Protein AF-0000000073312481 (afdb_homodimer)

Radius of gyration: 20.39 Å; Cα contacts (8 Å, |Δi|>4): 336; chains: 2; bounding box: 45×59×56 Å

Structure (mmCIF, N/CA/C/O backbone):
data_AF-0000000073312481-model_v1
#
loop_
_entity.id
_entity.type
_entity.pdbx_description
1 polymer 'Uncharacterized protein'
#
loop_
_atom_site.group_PDB
_atom_site.id
_atom_site.type_symbol
_atom_site.label_atom_id
_atom_site.label_alt_id
_atom_site.label_comp_id
_atom_site.label_asym_id
_atom_site.label_entity_id
_atom_site.label_seq_id
_atom_site.pdbx_PDB_ins_code
_atom_site.Cartn_x
_atom_site.Cartn_y
_atom_site.Cartn_z
_atom_site.occupancy
_atom_site.B_iso_or_equiv
_atom_site.auth_seq_id
_atom_site.auth_comp_id
_atom_site.auth_asym_id
_atom_site.auth_atom_id
_atom_site.pdbx_PDB_model_num
ATOM 1 N N . MET A 1 1 ? -20.547 -10.281 -12.875 1 27.98 1 MET A N 1
ATOM 2 C CA . MET A 1 1 ? -19.812 -9.43 -13.805 1 27.98 1 MET A CA 1
ATOM 3 C C . MET A 1 1 ? -18.328 -9.727 -13.75 1 27.98 1 MET A C 1
ATOM 5 O O . MET A 1 1 ? -17.75 -9.875 -12.664 1 27.98 1 MET A O 1
ATOM 9 N N . ASP A 1 2 ? -17.922 -10.453 -14.867 1 31.16 2 ASP A N 1
ATOM 10 C CA . ASP A 1 2 ? -16.688 -11.18 -15.148 1 31.16 2 ASP A CA 1
ATOM 11 C C . ASP A 1 2 ? -15.484 -10.242 -15.148 1 31.16 2 ASP A C 1
ATOM 13 O O . ASP A 1 2 ? -15.227 -9.562 -16.141 1 31.16 2 ASP A O 1
ATOM 17 N N . LEU A 1 3 ? -15.242 -9.656 -14.023 1 38.91 3 LEU A N 1
ATOM 18 C CA . LEU A 1 3 ? -14.102 -8.773 -13.812 1 38.91 3 LEU A CA 1
ATOM 19 C C . LEU A 1 3 ? -12.844 -9.336 -14.477 1 38.91 3 LEU A C 1
ATOM 21 O O . LEU A 1 3 ? -12.023 -8.586 -15 1 38.91 3 LEU A O 1
ATOM 25 N N . VAL A 1 4 ? -12.789 -10.625 -14.586 1 43.38 4 VAL A N 1
ATOM 26 C CA . VAL A 1 4 ? -11.688 -11.297 -15.266 1 43.38 4 VAL A CA 1
ATOM 27 C C . VAL A 1 4 ? -11.727 -10.984 -16.75 1 43.38 4 VAL A C 1
ATOM 29 O O . VAL A 1 4 ? -10.68 -10.844 -17.391 1 43.38 4 VAL A O 1
ATOM 32 N N . SER A 1 5 ? -12.906 -10.766 -17.203 1 46.03 5 SER A N 1
ATOM 33 C CA . SER A 1 5 ? -13.039 -10.562 -18.641 1 46.03 5 SER A CA 1
ATOM 34 C C . SER A 1 5 ? -12.516 -9.195 -19.047 1 46.03 5 SER A C 1
ATOM 36 O O . SER A 1 5 ? -11.867 -9.055 -20.094 1 46.03 5 SER A O 1
ATOM 38 N N . GLY A 1 6 ? -12.789 -8.188 -18.234 1 42.88 6 GLY A N 1
ATOM 39 C CA . GLY A 1 6 ? -12.344 -6.852 -18.594 1 42.88 6 GLY A CA 1
ATOM 40 C C . GLY A 1 6 ? -10.828 -6.703 -18.562 1 42.88 6 GLY A C 1
ATOM 41 O O . GLY A 1 6 ? -10.25 -6.043 -19.438 1 42.88 6 GLY A O 1
ATOM 42 N N . TYR A 1 7 ? -10.203 -7.219 -17.594 1 43.25 7 TYR A N 1
ATOM 43 C CA . TYR A 1 7 ? -8.758 -7.164 -17.453 1 43.25 7 TYR A CA 1
ATOM 44 C C . TYR A 1 7 ? -8.07 -7.902 -18.609 1 43.25 7 TYR A C 1
ATOM 46 O O . TYR A 1 7 ? -7.059 -7.441 -19.125 1 43.25 7 TYR A O 1
ATOM 54 N N . LYS A 1 8 ? -8.648 -9.023 -19.172 1 48.5 8 LYS A N 1
ATOM 55 C CA . LYS A 1 8 ? -8.117 -9.75 -20.312 1 48.5 8 LYS A CA 1
ATOM 56 C C . LYS A 1 8 ? -8.117 -8.883 -21.562 1 48.5 8 LYS A C 1
ATOM 58 O O . LYS A 1 8 ? -7.199 -8.961 -22.391 1 48.5 8 LYS A O 1
ATOM 63 N N . GLY A 1 9 ? -9.117 -8.078 -21.641 1 44.72 9 GLY A N 1
ATOM 64 C CA . GLY A 1 9 ? -9.188 -7.266 -22.859 1 44.72 9 GLY A CA 1
ATOM 65 C C . GLY A 1 9 ? -8.055 -6.266 -22.969 1 44.72 9 GLY A C 1
ATOM 66 O O . GLY A 1 9 ? -7.488 -6.082 -24.047 1 44.72 9 GLY A O 1
ATOM 67 N N . VAL A 1 10 ? -7.84 -5.578 -21.875 1 45.34 10 VAL A N 1
ATOM 68 C CA . VAL A 1 10 ? -6.816 -4.539 -21.953 1 45.34 10 VAL A CA 1
ATOM 69 C C . VAL A 1 10 ? -5.438 -5.18 -22.109 1 45.34 10 VAL A C 1
ATOM 71 O O . VAL A 1 10 ? -4.609 -4.695 -22.891 1 45.34 10 VAL A O 1
ATOM 74 N N . VAL A 1 11 ? -5.25 -6.285 -21.438 1 45 11 VAL A N 1
ATOM 75 C CA . VAL A 1 11 ? -3.982 -7 -21.547 1 45 11 VAL A CA 1
ATOM 76 C C . VAL A 1 11 ? -3.838 -7.59 -22.953 1 45 11 VAL A C 1
ATOM 78 O O . VAL A 1 11 ? -2.742 -7.609 -23.516 1 45 11 VAL A O 1
ATOM 81 N N . GLY A 1 12 ? -4.949 -8.016 -23.531 1 45.78 12 GLY A N 1
ATOM 82 C CA . GLY A 1 12 ? -4.914 -8.539 -24.891 1 45.78 12 GLY A CA 1
ATOM 83 C C . GLY A 1 12 ? -4.383 -7.539 -25.891 1 45.78 12 GLY A C 1
ATOM 84 O O . GLY A 1 12 ? -3.65 -7.914 -26.812 1 45.78 12 GLY A O 1
ATOM 85 N N . LEU A 1 13 ? -4.816 -6.406 -25.859 1 43.81 13 LEU A N 1
ATOM 86 C CA . LEU A 1 13 ? -4.395 -5.434 -26.859 1 43.81 13 LEU A CA 1
ATOM 87 C C . LEU A 1 13 ? -2.887 -5.211 -26.812 1 43.81 13 LEU A C 1
ATOM 89 O O . LEU A 1 13 ? -2.24 -5.043 -27.844 1 43.81 13 LEU A O 1
ATOM 93 N N . VAL A 1 14 ? -2.422 -5.02 -25.547 1 44.56 14 VAL A N 1
ATOM 94 C CA . VAL A 1 14 ? -1.014 -4.648 -25.469 1 44.56 14 VAL A CA 1
ATOM 95 C C . VAL A 1 14 ? -0.139 -5.871 -25.75 1 44.56 14 VAL A C 1
ATOM 97 O O . VAL A 1 14 ? 0.886 -5.77 -26.422 1 44.56 14 VAL A O 1
ATOM 100 N N . PHE A 1 15 ? -0.533 -6.934 -25.125 1 45.38 15 PHE A N 1
ATOM 101 C CA . PHE A 1 15 ? 0.33 -8.102 -25.203 1 45.38 15 PHE A CA 1
ATOM 102 C C . PHE A 1 15 ? -0.151 -9.055 -26.297 1 45.38 15 PHE A C 1
ATOM 104 O O . PHE A 1 15 ? 0.381 -10.156 -26.453 1 45.38 15 PHE A O 1
ATOM 111 N N . GLY A 1 16 ? -1.294 -8.836 -26.859 1 38.91 16 GLY A N 1
ATOM 112 C CA . GLY A 1 16 ? -1.86 -9.773 -27.828 1 38.91 16 GLY A CA 1
ATOM 113 C C . GLY A 1 16 ? -0.901 -10.141 -28.938 1 38.91 16 GLY A C 1
ATOM 114 O O . GLY A 1 16 ? -1.235 -10.938 -29.812 1 38.91 16 GLY A O 1
ATOM 115 N N . ASN A 1 17 ? -0.254 -9.188 -29.438 1 38.88 17 ASN A N 1
ATOM 116 C CA . ASN A 1 17 ? 0.298 -9.602 -30.719 1 38.88 17 ASN A CA 1
ATOM 117 C C . ASN A 1 17 ? 1.281 -10.758 -30.562 1 38.88 17 ASN A C 1
ATOM 119 O O . ASN A 1 17 ? 1.839 -11.242 -31.547 1 38.88 17 ASN A O 1
ATOM 123 N N . GLU A 1 18 ? 2.135 -10.742 -29.609 1 39.25 18 GLU A N 1
ATOM 124 C CA . GLU A 1 18 ? 3.154 -11.766 -29.797 1 39.25 18 GLU A CA 1
ATOM 125 C C . GLU A 1 18 ? 2.59 -13.164 -29.562 1 39.25 18 GLU A C 1
ATOM 127 O O . GLU A 1 18 ? 1.985 -13.422 -28.516 1 39.25 18 GLU A O 1
ATOM 132 N N . LYS A 1 19 ? 2.002 -13.867 -30.438 1 40.84 19 LYS A N 1
ATOM 133 C CA . LYS A 1 19 ? 1.719 -15.297 -30.594 1 40.84 19 LYS A CA 1
ATOM 134 C C . LYS A 1 19 ? 2.668 -16.141 -29.75 1 40.84 19 LYS A C 1
ATOM 136 O O . LYS A 1 19 ? 3.162 -17.172 -30.203 1 40.84 19 LYS A O 1
ATOM 141 N N . SER A 1 20 ? 3.656 -15.617 -29.031 1 41.91 20 SER A N 1
ATOM 142 C CA . SER A 1 20 ? 4.582 -16.594 -28.453 1 41.91 20 SER A CA 1
ATOM 143 C C . SER A 1 20 ? 3.836 -17.641 -27.641 1 41.91 20 SER A C 1
ATOM 145 O O . SER A 1 20 ? 2.799 -17.359 -27.047 1 41.91 20 SER A O 1
ATOM 147 N N . GLY A 1 21 ? 3.934 -18.891 -27.922 1 41.75 21 GLY A N 1
ATOM 148 C CA . GLY A 1 21 ? 3.582 -20.094 -27.172 1 41.75 21 GLY A CA 1
ATOM 149 C C . GLY A 1 21 ? 3.535 -19.859 -25.672 1 41.75 21 GLY A C 1
ATOM 150 O O . GLY A 1 21 ? 4.371 -19.125 -25.125 1 41.75 21 GLY A O 1
ATOM 151 N N . SER A 1 22 ? 2.373 -19.703 -25.141 1 55.03 22 SER A N 1
ATOM 152 C CA . SER A 1 22 ? 2.324 -19.656 -23.688 1 55.03 22 SER A CA 1
ATOM 153 C C . SER A 1 22 ? 3.555 -20.312 -23.078 1 55.03 22 SER A C 1
ATOM 155 O O . SER A 1 22 ? 3.818 -21.484 -23.312 1 55.03 22 SER A O 1
ATOM 157 N N . SER A 1 23 ? 4.582 -19.547 -22.828 1 66 23 SER A N 1
ATOM 158 C CA . SER A 1 23 ? 5.805 -20.094 -22.234 1 66 23 SER A CA 1
ATOM 159 C C . SER A 1 23 ? 5.492 -20.984 -21.047 1 66 23 SER A C 1
ATOM 161 O O . SER A 1 23 ? 4.387 -20.938 -20.5 1 66 23 SER A O 1
ATOM 163 N N . ASN A 1 24 ? 6.148 -21.953 -20.922 1 74.62 24 ASN A N 1
ATOM 164 C CA . ASN A 1 24 ? 6.078 -22.859 -19.766 1 74.62 24 ASN A CA 1
ATOM 165 C C . ASN A 1 24 ? 5.82 -22.078 -18.469 1 74.62 24 ASN A C 1
ATOM 167 O O . ASN A 1 24 ? 5.035 -22.516 -17.625 1 74.62 24 ASN A O 1
ATOM 171 N N . GLU A 1 25 ? 6.238 -20.844 -18.547 1 79.69 25 GLU A N 1
ATOM 172 C CA . GLU A 1 25 ? 6.055 -20.031 -17.344 1 79.69 25 GLU A CA 1
ATOM 173 C C . GLU A 1 25 ? 4.621 -19.531 -17.234 1 79.69 25 GLU A C 1
ATOM 175 O O . GLU A 1 25 ? 4.066 -19.453 -16.141 1 79.69 25 GLU A O 1
ATOM 180 N N . ASP A 1 26 ? 3.99 -19.203 -18.344 1 87 26 ASP A N 1
ATOM 181 C CA . ASP A 1 26 ? 2.604 -18.734 -18.344 1 87 26 ASP A CA 1
ATOM 182 C C . ASP A 1 26 ? 1.674 -19.828 -17.797 1 87 26 ASP A C 1
ATOM 184 O O . ASP A 1 26 ? 0.813 -19.547 -16.953 1 87 26 ASP A O 1
ATOM 188 N N . SER A 1 27 ? 1.956 -20.953 -18.328 1 91.25 27 SER A N 1
ATOM 189 C CA . SER A 1 27 ? 1.118 -22.062 -17.906 1 91.25 27 SER A CA 1
ATOM 190 C C . SER A 1 27 ? 1.298 -22.359 -16.406 1 91.25 27 SER A C 1
ATOM 192 O O . SER A 1 27 ? 0.33 -22.656 -15.711 1 91.25 27 SER A O 1
ATOM 194 N N . TYR A 1 28 ? 2.533 -22.266 -15.938 1 94.94 28 TYR A N 1
ATOM 195 C CA . TYR A 1 28 ? 2.811 -22.531 -14.531 1 94.94 28 TYR A CA 1
ATOM 196 C C . TYR A 1 28 ? 2.148 -21.5 -13.633 1 94.94 28 TYR A C 1
ATOM 198 O O . TYR A 1 28 ? 1.476 -21.844 -12.664 1 94.94 28 TYR A O 1
ATOM 206 N N . VAL A 1 29 ? 2.252 -20.219 -13.969 1 97.94 29 VAL A N 1
ATOM 207 C CA . VAL A 1 29 ? 1.64 -19.125 -13.219 1 97.94 29 VAL A CA 1
ATOM 208 C C . VAL A 1 29 ? 0.12 -19.297 -13.219 1 97.94 29 VAL A C 1
ATOM 210 O O . VAL A 1 29 ? -0.531 -19.125 -12.188 1 97.94 29 VAL A O 1
ATOM 213 N N . GLU A 1 30 ? -0.363 -19.641 -14.336 1 97.69 30 GLU A N 1
ATOM 214 C CA . GLU A 1 30 ? -1.804 -19.844 -14.453 1 97.69 30 GLU A CA 1
ATOM 215 C C . GLU A 1 30 ? -2.283 -20.938 -13.516 1 97.69 30 GLU A C 1
ATOM 217 O O . GLU A 1 30 ? -3.324 -20.812 -12.867 1 97.69 30 GLU A O 1
ATOM 222 N N . ARG A 1 31 ? -1.583 -22.016 -13.484 1 97.62 31 ARG A N 1
ATOM 223 C CA . ARG A 1 31 ? -1.952 -23.125 -12.617 1 97.62 31 ARG A CA 1
ATOM 224 C C . ARG A 1 31 ? -1.892 -22.719 -11.148 1 97.62 31 ARG A C 1
ATOM 226 O O . ARG A 1 31 ? -2.768 -23.078 -10.359 1 97.62 31 ARG A O 1
ATOM 233 N N . LEU A 1 32 ? -0.854 -22.047 -10.758 1 98.44 32 LEU A N 1
ATOM 234 C CA . LEU A 1 32 ? -0.728 -21.578 -9.383 1 98.44 32 LEU A CA 1
ATOM 235 C C . LEU A 1 32 ? -1.887 -20.656 -9.016 1 98.44 32 LEU A C 1
ATOM 237 O O . LEU A 1 32 ? -2.484 -20.797 -7.945 1 98.44 32 LEU A O 1
ATOM 241 N N . LEU A 1 33 ? -2.238 -19.766 -9.969 1 98.62 33 LEU A N 1
ATOM 242 C CA . LEU A 1 33 ? -3.336 -18.828 -9.719 1 98.62 33 LEU A CA 1
ATOM 243 C C . LEU A 1 33 ? -4.66 -19.578 -9.594 1 98.62 33 LEU A C 1
ATOM 245 O O . LEU A 1 33 ? -5.5 -19.219 -8.766 1 98.62 33 LEU A O 1
ATOM 249 N N . ASP A 1 34 ? -4.805 -20.562 -10.43 1 98.38 34 ASP A N 1
ATOM 250 C CA . ASP A 1 34 ? -6.008 -21.375 -10.352 1 98.38 34 ASP A CA 1
ATOM 251 C C . ASP A 1 34 ? -6.117 -22.078 -9 1 98.38 34 ASP A C 1
ATOM 253 O O . ASP A 1 34 ? -7.191 -22.109 -8.398 1 98.38 34 ASP A O 1
ATOM 257 N N . CYS A 1 35 ? -5.059 -22.688 -8.492 1 98.31 35 CYS A N 1
ATOM 258 C CA . CYS A 1 35 ? -5.035 -23.344 -7.191 1 98.31 35 CYS A CA 1
ATOM 259 C C . CYS A 1 35 ? -5.324 -22.344 -6.074 1 98.31 35 CYS A C 1
ATOM 261 O O . CYS A 1 35 ? -6.074 -22.641 -5.145 1 98.31 35 CYS A O 1
ATOM 263 N N . ILE A 1 36 ? -4.793 -21.188 -6.125 1 98.56 36 ILE A N 1
ATOM 264 C CA . ILE A 1 36 ? -4.988 -20.156 -5.109 1 98.56 36 ILE A CA 1
ATOM 265 C C . ILE A 1 36 ? -6.465 -19.766 -5.055 1 98.56 36 ILE A C 1
ATOM 267 O O . ILE A 1 36 ? -7.031 -19.609 -3.971 1 98.56 36 ILE A O 1
ATOM 271 N N . SER A 1 37 ? -7.062 -19.625 -6.176 1 97.56 37 SER A N 1
ATOM 272 C CA . SER A 1 37 ? -8.422 -19.109 -6.266 1 97.56 37 SER A CA 1
ATOM 273 C C . SER A 1 37 ? -9.445 -20.219 -6.012 1 97.56 37 SER A C 1
ATOM 275 O O . SER A 1 37 ? -10.516 -19.953 -5.461 1 97.56 37 SER A O 1
ATOM 277 N N . ASN A 1 38 ? -9.133 -21.438 -6.398 1 96.12 38 ASN A N 1
ATOM 278 C CA . ASN A 1 38 ? -10.172 -22.453 -6.465 1 96.12 38 ASN A CA 1
ATOM 279 C C . ASN A 1 38 ? -9.781 -23.703 -5.672 1 96.12 38 ASN A C 1
ATOM 281 O O . ASN A 1 38 ? -10.57 -24.641 -5.559 1 96.12 38 ASN A O 1
ATOM 285 N N . GLY A 1 39 ? -8.625 -23.703 -5.133 1 96.31 39 GLY A N 1
ATOM 286 C CA . GLY A 1 39 ? -8.203 -24.859 -4.383 1 96.31 39 GLY A CA 1
ATOM 287 C C . GLY A 1 39 ? -9.117 -25.188 -3.217 1 96.31 39 GLY A C 1
ATOM 288 O O . GLY A 1 39 ? -9.617 -24.297 -2.545 1 96.31 39 GLY A O 1
ATOM 289 N N . LYS A 1 40 ? -9.297 -26.406 -2.875 1 95.38 40 LYS A N 1
ATOM 290 C CA . LYS A 1 40 ? -10.203 -26.844 -1.819 1 95.38 40 LYS A CA 1
ATOM 291 C C . LYS A 1 40 ? -9.523 -26.797 -0.455 1 95.38 40 LYS A C 1
ATOM 293 O O . LYS A 1 40 ? -10.141 -26.422 0.542 1 95.38 40 LYS A O 1
ATOM 298 N N . LEU A 1 41 ? -8.336 -27.188 -0.414 1 95.69 41 LEU A N 1
ATOM 299 C CA . LEU A 1 41 ? -7.602 -27.234 0.848 1 95.69 41 LEU A CA 1
ATOM 300 C C . LEU A 1 41 ? -6.855 -25.922 1.091 1 95.69 41 LEU A C 1
ATOM 302 O O . LEU A 1 41 ? -6.164 -25.422 0.201 1 95.69 41 LEU A O 1
ATOM 306 N N . SER A 1 42 ? -6.965 -25.453 2.268 1 94.75 42 SER A N 1
ATOM 307 C CA . SER A 1 42 ? -6.281 -24.219 2.637 1 94.75 42 SER A CA 1
ATOM 308 C C . SER A 1 42 ? -4.773 -24.344 2.465 1 94.75 42 SER A C 1
ATOM 310 O O . SER A 1 42 ? -4.117 -23.422 1.981 1 94.75 42 SER A O 1
ATOM 312 N N . GLU A 1 43 ? -4.219 -25.422 2.82 1 95.81 43 GLU A N 1
ATOM 313 C CA . GLU A 1 43 ? -2.779 -25.641 2.736 1 95.81 43 GLU A CA 1
ATOM 314 C C . GLU A 1 43 ? -2.297 -25.594 1.288 1 95.81 43 GLU A C 1
ATOM 316 O O . GLU A 1 43 ? -1.19 -25.141 1.009 1 95.81 43 GLU A O 1
ATOM 321 N N . ASP A 1 44 ? -3.152 -26.188 0.363 1 97.62 44 ASP A N 1
ATOM 322 C CA . ASP A 1 44 ? -2.801 -26.141 -1.054 1 97.62 44 ASP A CA 1
ATOM 323 C C . ASP A 1 44 ? -2.764 -24.703 -1.57 1 97.62 44 ASP A C 1
ATOM 325 O O . ASP A 1 44 ? -1.86 -24.328 -2.32 1 97.62 44 ASP A O 1
ATOM 329 N N . ARG A 1 45 ? -3.752 -23.891 -1.189 1 98.06 45 ARG A N 1
ATOM 330 C CA . ARG A 1 45 ? -3.797 -22.484 -1.593 1 98.06 45 ARG A CA 1
ATOM 331 C C . ARG A 1 45 ? -2.578 -21.734 -1.078 1 98.06 45 ARG A C 1
ATOM 333 O O . ARG A 1 45 ? -1.956 -20.969 -1.82 1 98.06 45 ARG A O 1
ATOM 340 N N . ARG A 1 46 ? -2.189 -22.047 0.126 1 97.06 46 ARG A N 1
ATOM 341 C CA . ARG A 1 46 ? -1.058 -21.359 0.741 1 97.06 46 ARG A CA 1
ATOM 342 C C . ARG A 1 46 ? 0.252 -21.75 0.066 1 97.06 46 ARG A C 1
ATOM 344 O O . ARG A 1 46 ? 1.116 -20.906 -0.165 1 97.06 46 ARG A O 1
ATOM 351 N N . THR A 1 47 ? 0.37 -23.016 -0.157 1 98.06 47 THR A N 1
ATOM 352 C CA . THR A 1 47 ? 1.566 -23.5 -0.837 1 98.06 47 THR A CA 1
ATOM 353 C C . THR A 1 47 ? 1.685 -22.891 -2.229 1 98.06 47 THR A C 1
ATOM 355 O O . THR A 1 47 ? 2.766 -22.453 -2.633 1 98.06 47 THR A O 1
ATOM 358 N N . ALA A 1 48 ? 0.565 -22.859 -2.945 1 98.62 48 ALA A N 1
ATOM 359 C CA . ALA A 1 48 ? 0.552 -22.25 -4.27 1 98.62 48 ALA A CA 1
ATOM 360 C C . ALA A 1 48 ? 0.937 -20.766 -4.191 1 98.62 48 ALA A C 1
ATOM 362 O O . ALA A 1 48 ? 1.662 -20.266 -5.051 1 98.62 48 ALA A O 1
ATOM 363 N N . MET A 1 49 ? 0.477 -20.031 -3.223 1 98.44 49 MET A N 1
ATOM 364 C CA . MET A 1 49 ? 0.812 -18.625 -3.014 1 98.44 49 MET A CA 1
ATOM 365 C C . MET A 1 49 ? 2.312 -18.453 -2.814 1 98.44 49 MET A C 1
ATOM 367 O O . MET A 1 49 ? 2.926 -17.578 -3.424 1 98.44 49 MET A O 1
ATOM 371 N N . LEU A 1 50 ? 2.881 -19.297 -1.988 1 97.56 50 LEU A N 1
ATOM 372 C CA . LEU A 1 50 ? 4.312 -19.219 -1.711 1 97.56 50 LEU A CA 1
ATOM 373 C C . LEU A 1 50 ? 5.125 -19.469 -2.977 1 97.56 50 LEU A C 1
ATOM 375 O O . LEU A 1 50 ? 6.105 -18.766 -3.236 1 97.56 50 LEU A O 1
ATOM 379 N N . GLU A 1 51 ? 4.734 -20.453 -3.676 1 97.81 51 GLU A N 1
ATOM 380 C CA . GLU A 1 51 ? 5.422 -20.766 -4.926 1 97.81 51 GLU A CA 1
ATOM 381 C C . GLU A 1 51 ? 5.301 -19.625 -5.922 1 97.81 51 GLU A C 1
ATOM 383 O O . GLU A 1 51 ? 6.277 -19.25 -6.574 1 97.81 51 GLU A O 1
ATOM 388 N N . LEU A 1 52 ? 4.109 -19.109 -6.059 1 98.44 52 LEU A N 1
ATOM 389 C CA . LEU A 1 52 ? 3.883 -17.984 -6.949 1 98.44 52 LEU A CA 1
ATOM 390 C C . LEU A 1 52 ? 4.766 -16.797 -6.559 1 98.44 52 LEU A C 1
ATOM 392 O O . LEU A 1 52 ? 5.379 -16.172 -7.422 1 98.44 52 LEU A O 1
ATOM 396 N N . GLN A 1 53 ? 4.797 -16.516 -5.328 1 96.62 53 GLN A N 1
ATOM 397 C CA . GLN A 1 53 ? 5.641 -15.445 -4.812 1 96.62 53 GLN A CA 1
ATOM 398 C C . GLN A 1 53 ? 7.09 -15.625 -5.262 1 96.62 53 GLN A C 1
ATOM 400 O O . GLN A 1 53 ? 7.719 -14.68 -5.742 1 96.62 53 GLN A O 1
ATOM 405 N N . SER A 1 54 ? 7.539 -16.781 -5.059 1 96.44 54 SER A N 1
ATOM 406 C CA . SER A 1 54 ? 8.93 -17.094 -5.391 1 96.44 54 SER A CA 1
ATOM 407 C C . SER A 1 54 ? 9.195 -16.906 -6.875 1 96.44 54 SER A C 1
ATOM 409 O O . SER A 1 54 ? 10.164 -16.234 -7.254 1 96.44 54 SER A O 1
ATOM 411 N N . VAL A 1 55 ? 8.391 -17.438 -7.723 1 96.31 55 VAL A N 1
ATOM 412 C CA . VAL A 1 55 ? 8.648 -17.391 -9.156 1 96.31 55 VAL A CA 1
ATOM 413 C C . VAL A 1 55 ? 8.5 -15.961 -9.672 1 96.31 55 VAL A C 1
ATOM 415 O O . VAL A 1 55 ? 9.242 -15.531 -10.555 1 96.31 55 VAL A O 1
ATOM 418 N N . VAL A 1 56 ? 7.512 -15.18 -9.18 1 97 56 VAL A N 1
ATOM 419 C CA . VAL A 1 56 ? 7.293 -13.805 -9.602 1 97 56 VAL A CA 1
ATOM 420 C C . VAL A 1 56 ? 8.477 -12.938 -9.18 1 97 56 VAL A C 1
ATOM 422 O O . VAL A 1 56 ? 8.852 -12 -9.891 1 97 56 VAL A O 1
ATOM 425 N N . ALA 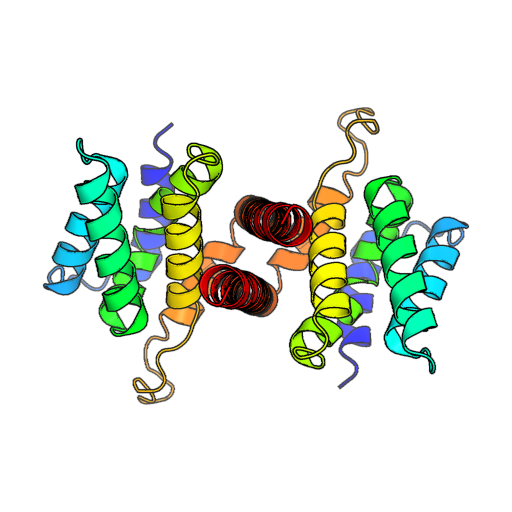A 1 57 ? 9.086 -13.312 -8.117 1 95 57 ALA A N 1
ATOM 426 C CA . ALA A 1 57 ? 10.227 -12.547 -7.602 1 95 57 ALA A CA 1
ATOM 427 C C . ALA A 1 57 ? 11.492 -12.867 -8.391 1 95 57 ALA A C 1
ATOM 429 O O . ALA A 1 57 ? 12.422 -12.047 -8.438 1 95 57 ALA A O 1
ATOM 430 N N . GLU A 1 58 ? 11.492 -14 -9.047 1 93.88 58 GLU A N 1
ATOM 431 C CA . GLU A 1 58 ? 12.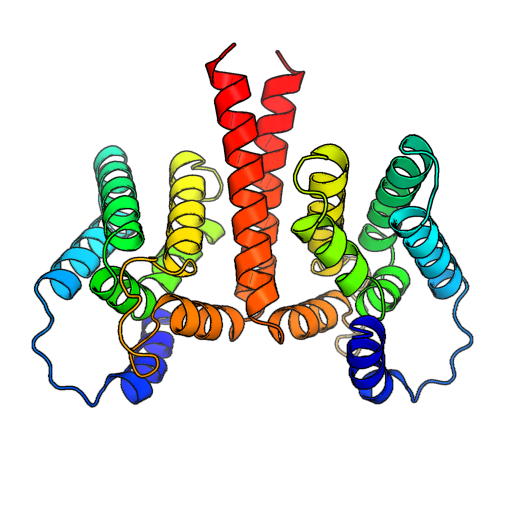773 -14.477 -9.57 1 93.88 58 GLU A CA 1
ATOM 432 C C . GLU A 1 58 ? 12.766 -14.516 -11.094 1 93.88 58 GLU A C 1
ATOM 434 O O . GLU A 1 58 ? 13.82 -14.633 -11.719 1 93.88 58 GLU A O 1
ATOM 439 N N . SER A 1 59 ? 11.625 -14.438 -11.68 1 93 59 SER A N 1
ATOM 440 C CA . SER A 1 59 ? 11.523 -14.617 -13.125 1 93 59 SER A CA 1
ATOM 441 C C . SER A 1 59 ? 10.781 -13.453 -13.773 1 93 59 SER A C 1
ATOM 443 O O . SER A 1 59 ? 9.617 -13.203 -13.477 1 93 59 SER A O 1
ATOM 445 N N . SER A 1 60 ? 11.484 -12.875 -14.758 1 92.56 60 SER A N 1
ATOM 446 C CA . SER A 1 60 ? 10.859 -11.789 -15.508 1 92.56 60 SER A CA 1
ATOM 447 C C . SER A 1 60 ? 9.648 -12.273 -16.281 1 92.56 60 SER A C 1
ATOM 449 O O . SER A 1 60 ? 8.641 -11.57 -16.391 1 92.56 60 SER A O 1
ATOM 451 N N . ASN A 1 61 ? 9.75 -13.438 -16.828 1 92.88 61 ASN A N 1
ATOM 452 C CA . ASN A 1 61 ? 8.633 -14.008 -17.562 1 92.88 61 ASN A CA 1
ATOM 453 C C . ASN A 1 61 ? 7.438 -14.273 -16.656 1 92.88 61 ASN A C 1
ATOM 455 O O . ASN A 1 61 ? 6.289 -14.086 -17.062 1 92.88 61 ASN A O 1
ATOM 459 N N . ALA A 1 62 ? 7.707 -14.711 -15.461 1 95.06 62 ALA A N 1
ATOM 460 C CA . ALA A 1 62 ? 6.629 -14.93 -14.5 1 95.06 62 ALA A CA 1
ATOM 461 C C . ALA A 1 62 ? 5.992 -13.609 -14.086 1 95.06 62 ALA A C 1
ATOM 463 O O . ALA A 1 62 ? 4.777 -13.531 -13.891 1 95.06 62 ALA A O 1
ATOM 464 N N . GLN A 1 63 ? 6.793 -12.562 -13.961 1 95.56 63 GLN A N 1
ATOM 465 C CA . GLN A 1 63 ? 6.254 -11.25 -13.656 1 95.56 63 GLN A CA 1
ATOM 466 C C . GLN A 1 63 ? 5.297 -10.773 -14.742 1 95.56 63 GLN A C 1
ATOM 468 O O . GLN A 1 63 ? 4.238 -10.219 -14.453 1 95.56 63 GLN A O 1
ATOM 473 N N . LEU A 1 64 ? 5.754 -11.039 -15.961 1 94.75 64 LEU A N 1
ATOM 474 C CA . LEU A 1 64 ? 4.926 -10.648 -17.094 1 94.75 64 LEU A CA 1
ATOM 475 C C . LEU A 1 64 ? 3.617 -11.43 -17.109 1 94.75 64 LEU A C 1
ATOM 477 O O . LEU A 1 64 ? 2.545 -10.852 -17.297 1 94.75 64 LEU A O 1
ATOM 481 N N . ALA A 1 65 ? 3.74 -12.711 -16.984 1 96.56 65 ALA A N 1
ATOM 482 C CA . ALA A 1 65 ? 2.555 -13.562 -16.938 1 96.56 65 ALA A CA 1
ATOM 483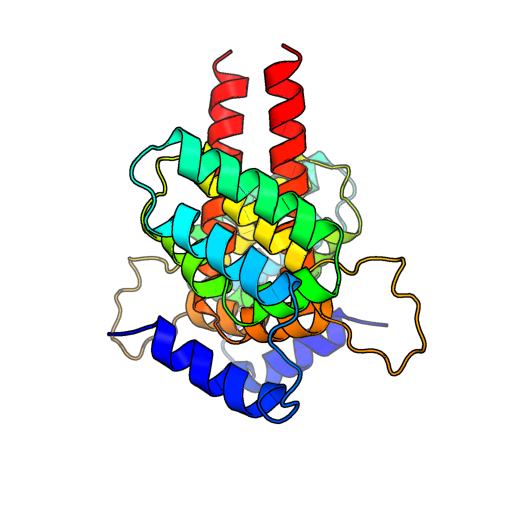 C C . ALA A 1 65 ? 1.617 -13.141 -15.805 1 96.56 65 ALA A C 1
ATOM 485 O O . ALA A 1 65 ? 0.402 -13.055 -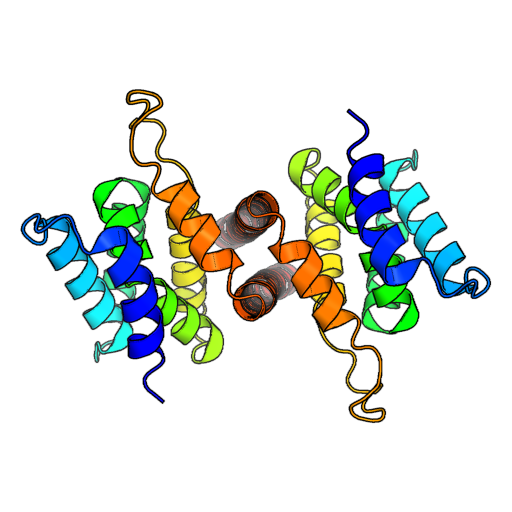16 1 96.56 65 ALA A O 1
ATOM 486 N N . PHE A 1 66 ? 2.125 -12.875 -14.672 1 97.56 66 PHE A N 1
ATOM 487 C CA . PHE A 1 66 ? 1.325 -12.438 -13.531 1 97.56 66 PHE A CA 1
ATOM 488 C C . PHE A 1 66 ? 0.61 -11.125 -13.844 1 97.56 66 PHE A C 1
ATOM 490 O O . PHE A 1 66 ? -0.568 -10.969 -13.523 1 97.56 66 PHE A O 1
ATOM 497 N N . GLY A 1 67 ? 1.302 -10.203 -14.336 1 96.5 67 GLY A N 1
ATOM 498 C CA . GLY A 1 67 ? 0.687 -8.945 -14.719 1 96.5 67 GLY A CA 1
ATOM 499 C C . GLY A 1 67 ? -0.533 -9.117 -15.609 1 96.5 67 GLY A C 1
ATOM 500 O O . GLY A 1 67 ? -1.499 -8.359 -15.5 1 96.5 67 GLY A O 1
ATOM 501 N N . ALA A 1 68 ? -0.455 -10.102 -16.422 1 95.44 68 ALA A N 1
ATOM 502 C CA . ALA A 1 68 ? -1.527 -10.336 -17.391 1 95.44 68 ALA A CA 1
ATOM 503 C C . ALA A 1 68 ? -2.744 -10.961 -16.703 1 95.44 68 ALA A C 1
ATOM 505 O O . ALA A 1 68 ? -3.881 -10.742 -17.141 1 95.44 68 ALA A O 1
ATOM 506 N N . MET A 1 69 ? -2.529 -11.656 -15.594 1 96.25 69 MET A N 1
ATOM 507 C CA . MET A 1 69 ? -3.682 -12.453 -15.18 1 96.25 69 MET A CA 1
ATOM 508 C C . MET A 1 69 ? -3.799 -12.492 -13.664 1 96.25 69 MET A C 1
ATOM 510 O O . MET A 1 69 ? -4.816 -12.938 -13.125 1 96.25 69 MET A O 1
ATOM 514 N N . GLY A 1 70 ? -2.84 -12.094 -12.961 1 97.94 70 GLY A N 1
ATOM 515 C CA . GLY A 1 70 ? -2.766 -12.391 -11.539 1 97.94 70 GLY A CA 1
ATOM 516 C C . GLY A 1 70 ? -3.41 -11.32 -10.68 1 97.94 70 GLY A C 1
ATOM 517 O O . GLY A 1 70 ? -3.812 -11.594 -9.547 1 97.94 70 GLY A O 1
ATOM 518 N N . PHE A 1 71 ? -3.531 -10.062 -11.188 1 96.56 71 PHE A N 1
ATOM 519 C CA . PHE A 1 71 ? -3.986 -8.938 -10.375 1 96.56 71 PHE A CA 1
ATOM 520 C C . PHE A 1 71 ? -5.398 -9.18 -9.852 1 96.56 71 PHE A C 1
ATOM 522 O O . PHE A 1 71 ? -5.656 -9.055 -8.656 1 96.56 71 PHE A O 1
ATOM 529 N N . PRO A 1 72 ? -6.297 -9.633 -10.688 1 96.44 72 PRO A N 1
ATOM 530 C CA . PRO A 1 72 ? -7.652 -9.852 -10.172 1 96.44 72 PRO A CA 1
ATOM 531 C C . PRO A 1 72 ? -7.699 -10.898 -9.07 1 96.44 72 PRO A C 1
ATOM 533 O O . PRO A 1 72 ? -8.516 -10.797 -8.148 1 96.44 72 PRO A O 1
ATOM 536 N N . VAL A 1 73 ? -6.922 -11.906 -9.141 1 98.06 73 VAL A N 1
ATOM 537 C CA . VAL A 1 73 ? -6.902 -12.961 -8.133 1 98.06 73 VAL A CA 1
ATOM 538 C C . VAL A 1 73 ? -6.43 -12.398 -6.797 1 98.06 73 VAL A C 1
ATOM 540 O O . VAL A 1 73 ? -7.074 -12.602 -5.766 1 98.06 73 VAL A O 1
ATOM 543 N N . MET A 1 74 ? -5.316 -11.68 -6.812 1 97.5 74 MET A N 1
ATOM 544 C CA . MET A 1 74 ? -4.781 -11.102 -5.586 1 97.5 74 MET A CA 1
ATOM 545 C C . MET A 1 74 ? -5.766 -10.102 -4.977 1 97.5 74 MET A C 1
ATOM 547 O O . MET A 1 74 ? -5.98 -10.102 -3.764 1 97.5 74 MET A O 1
ATOM 551 N N . MET A 1 75 ? -6.324 -9.266 -5.84 1 96.31 75 MET A N 1
ATOM 552 C CA . MET A 1 75 ? -7.285 -8.281 -5.355 1 96.31 75 MET A CA 1
ATOM 553 C C . MET A 1 75 ? -8.508 -8.969 -4.75 1 96.31 75 MET A C 1
ATOM 555 O O . MET A 1 75 ? -9.078 -8.477 -3.773 1 96.31 75 MET A O 1
ATOM 559 N N . GLY A 1 76 ? -8.914 -10.023 -5.387 1 96.75 76 GLY A N 1
ATOM 560 C CA . GLY A 1 76 ? -10.008 -10.805 -4.82 1 96.75 76 GLY A CA 1
ATOM 561 C C . GLY A 1 76 ? -9.727 -11.281 -3.406 1 96.75 76 GLY A C 1
ATOM 562 O O . GLY A 1 76 ? -10.602 -11.219 -2.541 1 96.75 76 GLY A O 1
ATOM 563 N N . ILE A 1 77 ? -8.594 -11.734 -3.16 1 97.12 77 ILE A N 1
ATOM 564 C CA . ILE A 1 77 ? -8.188 -12.188 -1.833 1 97.12 77 ILE A CA 1
ATOM 565 C C . ILE A 1 77 ? -8.25 -11.031 -0.846 1 97.12 77 ILE A C 1
ATOM 567 O O . ILE A 1 77 ? -8.812 -11.164 0.244 1 97.12 77 ILE A O 1
ATOM 571 N N . LEU A 1 78 ? -7.711 -9.914 -1.241 1 95.25 78 LEU A N 1
ATOM 572 C CA . LEU A 1 78 ? -7.637 -8.75 -0.359 1 95.25 78 LEU A CA 1
ATOM 573 C C . LEU A 1 78 ? -9.031 -8.234 -0.024 1 95.25 78 LEU A C 1
ATOM 575 O O . LEU A 1 78 ? -9.266 -7.73 1.075 1 95.25 78 LEU A O 1
ATOM 579 N N . LYS A 1 79 ? -9.922 -8.391 -0.92 1 94.44 79 LYS A N 1
ATOM 580 C CA . LYS A 1 79 ? -11.273 -7.887 -0.723 1 94.44 79 LYS A CA 1
ATOM 581 C C . LYS A 1 79 ? -12.125 -8.883 0.062 1 94.44 79 LYS A C 1
ATOM 583 O O . LYS A 1 79 ? -12.914 -8.492 0.924 1 94.44 79 LYS A O 1
ATOM 588 N N . GLU A 1 80 ? -11.93 -10.141 -0.244 1 95.19 80 GLU A N 1
ATOM 589 C CA . GLU A 1 80 ? -12.93 -11.117 0.174 1 95.19 80 GLU A CA 1
ATOM 590 C C . GLU A 1 80 ? -12.406 -11.984 1.316 1 95.19 80 GLU A C 1
ATOM 592 O O . GLU A 1 80 ? -13.18 -12.656 2 1 95.19 80 GLU A O 1
ATOM 597 N N . GLU A 1 81 ? -11.172 -12.039 1.466 1 94.25 81 GLU A N 1
ATOM 598 C CA . GLU A 1 81 ? -10.602 -12.969 2.439 1 94.25 81 GLU A CA 1
ATOM 599 C C . GLU A 1 81 ? -9.742 -12.227 3.465 1 94.25 81 GLU A C 1
ATOM 601 O O . GLU A 1 81 ? -8.641 -12.656 3.789 1 94.25 81 GLU A O 1
ATOM 606 N N . ARG A 1 82 ? -10.195 -11.188 4.031 1 88 82 ARG A N 1
ATOM 607 C CA . ARG A 1 82 ? -9.445 -10.281 4.895 1 88 82 ARG A CA 1
ATOM 608 C C . ARG A 1 82 ? -9.039 -10.977 6.191 1 88 82 ARG A C 1
ATOM 610 O O . ARG A 1 82 ? -8.039 -10.609 6.816 1 88 82 ARG A O 1
ATOM 617 N N . ASP A 1 83 ? -9.703 -12 6.609 1 89.5 83 ASP A N 1
ATOM 618 C CA . ASP A 1 83 ? -9.453 -12.664 7.887 1 89.5 83 ASP A CA 1
ATOM 619 C C . ASP A 1 83 ? -8.344 -13.703 7.758 1 89.5 83 ASP A C 1
ATOM 621 O O . ASP A 1 83 ? -7.824 -14.195 8.758 1 89.5 83 ASP A O 1
ATOM 625 N N . ASP A 1 84 ? -8.07 -14.062 6.578 1 91.31 84 ASP A N 1
ATOM 626 C CA . ASP A 1 84 ? -6.953 -14.984 6.352 1 91.31 84 ASP A CA 1
ATOM 627 C C . ASP A 1 84 ? -5.637 -14.219 6.211 1 91.31 84 ASP A C 1
ATOM 629 O O . ASP A 1 84 ? -5.227 -13.875 5.102 1 91.31 84 ASP A O 1
ATOM 633 N N . VAL A 1 85 ? -4.949 -14.055 7.289 1 87 85 VAL A N 1
ATOM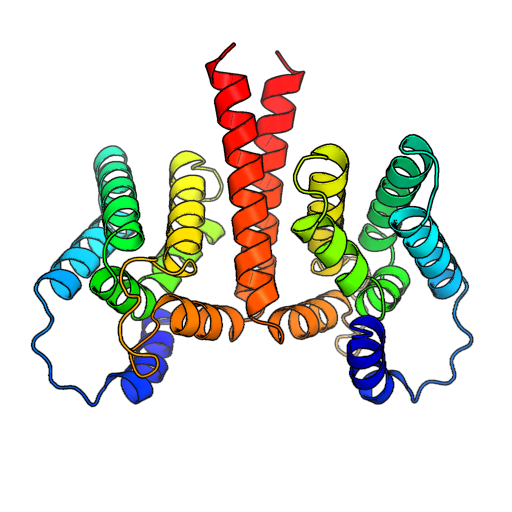 634 C CA . VAL A 1 85 ? -3.771 -13.203 7.379 1 87 85 VAL A CA 1
ATOM 635 C C . VAL A 1 85 ? -2.666 -13.75 6.477 1 87 85 VAL A C 1
ATOM 637 O O . VAL A 1 85 ? -1.946 -12.992 5.832 1 87 85 VAL A O 1
ATOM 640 N N . GLU A 1 86 ? -2.582 -15.008 6.484 1 90.38 86 GLU A N 1
ATOM 641 C CA . GLU A 1 86 ? -1.527 -15.633 5.688 1 90.38 86 GLU A CA 1
ATOM 642 C C . GLU A 1 86 ? -1.732 -15.359 4.199 1 90.38 86 GLU A C 1
ATOM 644 O O . GLU A 1 86 ? -0.79 -14.992 3.494 1 90.38 86 GLU A O 1
ATOM 649 N N . MET A 1 87 ? -2.957 -15.539 3.746 1 95.19 87 MET A N 1
ATOM 650 C CA . MET A 1 87 ? -3.266 -15.305 2.338 1 95.19 87 MET A CA 1
ATOM 651 C C . MET A 1 87 ? -3.139 -13.828 1.991 1 95.19 87 MET A C 1
ATOM 653 O O . MET A 1 87 ? -2.65 -13.477 0.916 1 95.19 87 MET A O 1
ATOM 657 N N . VAL A 1 88 ? -3.574 -12.969 2.846 1 94.06 88 VAL A N 1
ATOM 658 C CA . VAL A 1 88 ? -3.492 -11.523 2.635 1 94.06 88 VAL A CA 1
ATOM 659 C C . VAL A 1 88 ? -2.029 -11.102 2.525 1 94.06 88 VAL A C 1
ATOM 661 O O . VAL A 1 88 ? -1.653 -10.375 1.6 1 94.06 88 VAL A O 1
ATOM 664 N N . ARG A 1 89 ? -1.262 -11.617 3.406 1 91.75 89 ARG A N 1
ATOM 665 C CA . ARG A 1 89 ? 0.163 -11.305 3.389 1 91.75 89 ARG A CA 1
ATOM 666 C C . ARG A 1 89 ? 0.817 -11.797 2.102 1 91.75 89 ARG A C 1
ATOM 668 O O . ARG A 1 89 ? 1.615 -11.086 1.491 1 91.75 89 ARG A O 1
ATOM 675 N N . GLY A 1 90 ? 0.501 -13.023 1.827 1 94.94 90 GLY A N 1
ATOM 676 C CA . GLY A 1 90 ? 1.025 -13.57 0.586 1 94.94 90 GLY A CA 1
ATOM 677 C C . GLY A 1 90 ? 0.64 -12.758 -0.635 1 94.94 90 GLY A C 1
ATOM 678 O O . GLY A 1 90 ? 1.465 -12.531 -1.523 1 94.94 90 GLY A O 1
ATOM 679 N N . ALA A 1 91 ? -0.602 -12.391 -0.69 1 97 91 ALA A N 1
ATOM 680 C CA . ALA A 1 91 ? -1.075 -11.57 -1.804 1 97 91 ALA A CA 1
ATOM 681 C C . ALA A 1 91 ? -0.297 -10.258 -1.892 1 97 91 ALA A C 1
ATOM 683 O O . ALA A 1 91 ? 0.135 -9.859 -2.975 1 97 91 ALA A O 1
ATOM 684 N N . LEU A 1 92 ? -0.127 -9.562 -0.814 1 94.25 92 LEU A N 1
ATOM 685 C CA . LEU A 1 92 ? 0.597 -8.297 -0.777 1 94.25 92 LEU A CA 1
ATOM 686 C C . LEU A 1 92 ? 2.047 -8.492 -1.206 1 94.25 92 LEU A C 1
ATOM 688 O O . LEU A 1 92 ? 2.57 -7.711 -2.006 1 94.25 92 LEU A O 1
ATOM 692 N N . GLU A 1 93 ? 2.65 -9.508 -0.701 1 94.44 93 GLU A N 1
ATOM 693 C CA . GLU A 1 93 ? 4.039 -9.789 -1.059 1 94.44 93 GLU A CA 1
ATOM 694 C C . GLU A 1 93 ? 4.176 -10.086 -2.551 1 94.44 93 GLU A C 1
ATOM 696 O O . GLU A 1 93 ? 5.129 -9.633 -3.189 1 94.44 93 GLU A O 1
ATOM 701 N N . THR A 1 94 ? 3.295 -10.867 -3.033 1 97.19 94 THR A N 1
ATOM 702 C CA . THR A 1 94 ? 3.316 -11.172 -4.457 1 97.19 94 THR A CA 1
ATOM 703 C C . THR A 1 94 ? 3.176 -9.906 -5.289 1 97.19 94 THR A C 1
ATOM 705 O O . THR A 1 94 ? 3.883 -9.727 -6.285 1 97.19 94 THR A O 1
ATOM 708 N N . LEU A 1 95 ? 2.271 -9.055 -4.895 1 96.44 95 LEU A N 1
ATOM 709 C CA . LEU A 1 95 ? 2.068 -7.793 -5.598 1 96.44 95 LEU A CA 1
ATOM 710 C C . LEU A 1 95 ? 3.332 -6.941 -5.562 1 96.44 95 LEU A C 1
ATOM 712 O O . LEU A 1 95 ? 3.713 -6.344 -6.574 1 96.44 95 LEU A O 1
ATOM 716 N N . VAL A 1 96 ? 3.99 -6.848 -4.449 1 94.06 96 VAL A N 1
ATOM 717 C CA . VAL A 1 96 ? 5.242 -6.102 -4.348 1 94.06 96 VAL A CA 1
ATOM 718 C C . VAL A 1 96 ? 6.27 -6.688 -5.312 1 94.06 96 VAL A C 1
ATOM 720 O O . VAL A 1 96 ? 6.934 -5.949 -6.043 1 94.06 96 VAL A O 1
ATOM 723 N N . SER A 1 97 ? 6.434 -8 -5.324 1 95.25 97 SER A N 1
ATOM 724 C CA . SER A 1 97 ? 7.379 -8.656 -6.223 1 95.25 97 SER A CA 1
ATOM 725 C C . SER A 1 97 ? 7.059 -8.359 -7.68 1 95.25 97 SER A C 1
ATOM 727 O O . SER A 1 97 ? 7.965 -8.188 -8.5 1 95.25 97 SER A O 1
ATOM 729 N N . ALA A 1 98 ? 5.828 -8.32 -7.992 1 96.5 98 ALA A N 1
ATOM 730 C CA . ALA A 1 98 ? 5.391 -8.062 -9.359 1 96.5 98 ALA A CA 1
ATOM 731 C C . ALA A 1 98 ? 5.773 -6.652 -9.805 1 96.5 98 ALA A C 1
ATOM 733 O O . ALA A 1 98 ? 5.879 -6.379 -11 1 96.5 98 ALA A O 1
ATOM 734 N N . LEU A 1 99 ? 5.918 -5.785 -8.875 1 94.56 99 LEU A N 1
ATOM 735 C CA . LEU A 1 99 ? 6.176 -4.383 -9.18 1 94.56 99 LEU A CA 1
ATOM 736 C C . LEU A 1 99 ? 7.648 -4.043 -8.97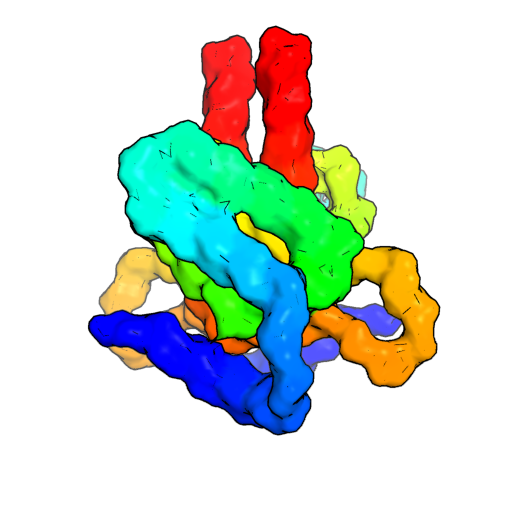7 1 94.56 99 LEU A C 1
ATOM 738 O O . LEU A 1 99 ? 8.055 -2.889 -9.133 1 94.56 99 LEU A O 1
ATOM 742 N N . THR A 1 100 ? 8.422 -4.969 -8.594 1 92.62 100 THR A N 1
ATOM 743 C CA . THR A 1 100 ? 9.836 -4.754 -8.312 1 92.62 100 THR A CA 1
ATOM 744 C C . THR A 1 100 ? 10.703 -5.309 -9.438 1 92.62 100 THR A C 1
ATOM 746 O O . THR A 1 100 ? 10.609 -6.496 -9.766 1 92.62 100 THR A O 1
ATOM 749 N N . PRO A 1 101 ? 11.516 -4.473 -9.977 1 91.19 101 PRO A N 1
ATOM 750 C CA . PRO A 1 101 ? 12.391 -4.957 -11.047 1 91.19 101 PRO A CA 1
ATOM 751 C C . PRO A 1 101 ? 13.336 -6.066 -10.578 1 91.19 101 PRO A C 1
ATOM 753 O O . PRO A 1 101 ? 13.844 -6.016 -9.461 1 91.19 101 PRO A O 1
ATOM 756 N N . ILE A 1 102 ? 13.562 -6.988 -11.422 1 88.69 102 ILE A N 1
ATOM 757 C CA . ILE A 1 102 ? 14.469 -8.094 -11.141 1 88.69 102 ILE A CA 1
ATOM 758 C C . ILE A 1 102 ? 15.836 -7.805 -11.758 1 88.69 102 ILE A C 1
ATOM 760 O O . ILE A 1 102 ? 15.93 -7.309 -12.883 1 88.69 102 ILE A O 1
ATOM 764 N N . ASP A 1 103 ? 16.812 -7.109 -10.953 1 72.56 103 ASP A N 1
ATOM 765 C CA . ASP A 1 103 ? 18.156 -6.672 -11.336 1 72.56 103 ASP A CA 1
ATOM 766 C C . ASP A 1 103 ? 18.672 -7.457 -12.539 1 72.56 103 ASP A C 1
ATOM 768 O O . ASP A 1 103 ? 19.391 -6.922 -13.375 1 72.56 103 ASP A O 1
ATOM 772 N N . HIS A 1 104 ? 18.656 -8.734 -12.492 1 59.19 104 HIS A N 1
ATOM 773 C CA . HIS A 1 104 ? 19.422 -9.406 -13.539 1 59.19 104 HIS A CA 1
ATOM 774 C C . HIS A 1 104 ? 18.875 -9.062 -14.922 1 59.19 104 HIS A C 1
ATOM 776 O O . HIS A 1 104 ? 19.5 -9.391 -15.938 1 59.19 104 HIS A O 1
ATOM 782 N N . ALA A 1 105 ? 17.797 -8.625 -15 1 48.97 105 ALA A N 1
ATOM 783 C CA . ALA A 1 105 ? 17.344 -8.367 -16.359 1 48.97 105 ALA A CA 1
ATOM 784 C C . ALA A 1 105 ? 17.953 -7.082 -16.906 1 48.97 105 ALA A C 1
ATOM 786 O O . ALA A 1 105 ? 17.219 -6.172 -17.328 1 48.97 105 ALA A O 1
ATOM 787 N N . LYS A 1 106 ? 19.141 -6.578 -16.328 1 48.81 106 LYS A N 1
ATOM 788 C CA . LYS A 1 106 ? 19.812 -5.438 -16.953 1 48.81 106 LYS A CA 1
ATOM 789 C C . LYS A 1 106 ? 19.953 -5.637 -18.453 1 48.81 106 LYS A C 1
ATOM 791 O O . LYS A 1 106 ? 21.047 -5.961 -18.938 1 48.81 106 LYS A O 1
ATOM 796 N N . GLY A 1 107 ? 19.078 -6.309 -18.922 1 48.97 107 GLY A N 1
ATOM 797 C CA . GLY A 1 107 ? 19.312 -6.371 -20.359 1 48.97 107 GLY A CA 1
ATOM 798 C C . GLY A 1 107 ? 19.25 -5.016 -21.031 1 48.97 107 GLY A C 1
ATOM 799 O O . GLY A 1 107 ? 19.062 -3.994 -20.375 1 48.97 107 GLY A O 1
ATOM 800 N N . PRO A 1 108 ? 19.469 -4.934 -22.188 1 55.16 108 PRO A N 1
ATOM 801 C CA . PRO A 1 108 ? 19.453 -3.68 -22.953 1 55.16 108 PRO A CA 1
ATOM 802 C C . PRO A 1 108 ? 18.203 -2.838 -22.672 1 55.16 108 PRO A C 1
ATOM 804 O O . PRO A 1 108 ? 17.156 -3.377 -22.312 1 55.16 108 PRO A O 1
ATOM 807 N N . LYS A 1 109 ? 18.484 -1.626 -22.469 1 55.84 109 LYS A N 1
ATOM 808 C CA . LYS A 1 109 ? 17.531 -0.558 -22.203 1 55.84 109 LYS A CA 1
ATOM 809 C C . LYS A 1 109 ? 16.203 -0.817 -22.906 1 55.84 109 LYS A C 1
ATOM 811 O O . LYS A 1 109 ? 15.164 -0.296 -22.5 1 55.84 109 LYS A O 1
ATOM 816 N N . ASN A 1 110 ? 16.188 -1.51 -24.031 1 58.31 110 ASN A N 1
ATOM 817 C CA . ASN A 1 110 ? 15.023 -1.727 -24.875 1 58.31 110 ASN A CA 1
ATOM 818 C C . ASN A 1 110 ? 14.227 -2.949 -24.438 1 58.31 110 ASN A C 1
ATOM 820 O O . ASN A 1 110 ? 13.281 -3.361 -25.109 1 58.31 110 ASN A O 1
ATOM 824 N N . GLU A 1 111 ? 14.672 -3.504 -23.328 1 71.94 111 GLU A N 1
ATOM 825 C CA . GLU A 1 111 ? 14.039 -4.758 -22.938 1 71.94 111 GLU A CA 1
ATOM 826 C C . GLU A 1 111 ? 12.789 -4.508 -22.109 1 71.94 111 GLU A C 1
ATOM 828 O O . GLU A 1 111 ? 12.648 -3.447 -21.484 1 71.94 111 GLU A O 1
ATOM 833 N N . ILE A 1 112 ? 11.812 -5.352 -22.391 1 79.88 112 ILE A N 1
ATOM 834 C CA . ILE A 1 112 ? 10.562 -5.355 -21.641 1 79.88 112 ILE A CA 1
ATOM 835 C C . ILE A 1 112 ? 10.859 -5.285 -20.141 1 79.88 112 ILE A C 1
ATOM 837 O O . ILE A 1 112 ? 11.734 -5.992 -19.641 1 79.88 112 ILE A O 1
ATOM 841 N N . GLN A 1 113 ? 10.289 -4.301 -19.5 1 89.75 113 GLN A N 1
ATOM 842 C CA . GLN A 1 113 ? 10.391 -4.137 -18.047 1 89.75 113 GLN A CA 1
ATOM 843 C C . GLN A 1 113 ? 9.086 -4.512 -17.359 1 89.75 113 GLN A C 1
ATOM 845 O O . GLN A 1 113 ? 8.234 -3.654 -17.109 1 89.75 113 GLN A O 1
ATOM 850 N N . PRO A 1 114 ? 8.883 -5.758 -17.031 1 93.56 114 PRO A N 1
ATOM 851 C CA . PRO A 1 114 ? 7.605 -6.246 -16.5 1 93.56 114 PRO A CA 1
ATOM 852 C C . PRO A 1 114 ? 7.141 -5.461 -15.281 1 93.56 114 PRO A C 1
ATOM 854 O O . PRO A 1 114 ? 5.961 -5.117 -15.172 1 93.56 114 PRO A O 1
ATOM 857 N N . ALA A 1 115 ? 8.07 -5.215 -14.383 1 93.69 115 ALA A N 1
ATOM 858 C CA . ALA A 1 115 ? 7.711 -4.492 -13.164 1 93.69 115 ALA A CA 1
ATOM 859 C C . ALA A 1 115 ? 7.078 -3.143 -13.492 1 93.69 115 ALA A C 1
ATOM 861 O O . ALA A 1 115 ? 6.09 -2.746 -12.875 1 93.69 115 ALA A O 1
ATOM 862 N N . LEU A 1 116 ? 7.656 -2.484 -14.453 1 91.19 116 LEU A N 1
ATOM 863 C CA . LEU A 1 116 ? 7.125 -1.185 -14.852 1 91.19 116 LEU A CA 1
ATOM 864 C C . LEU A 1 116 ? 5.746 -1.33 -15.484 1 91.19 116 LEU A C 1
ATOM 866 O O . LEU A 1 116 ? 4.844 -0.536 -15.203 1 91.19 116 LEU A O 1
ATOM 870 N N . MET A 1 117 ? 5.672 -2.26 -16.297 1 92.06 117 MET A N 1
ATOM 871 C CA . MET A 1 117 ? 4.383 -2.523 -16.922 1 92.06 117 MET A CA 1
ATOM 872 C C . MET A 1 117 ? 3.326 -2.869 -15.883 1 92.06 117 MET A C 1
ATOM 874 O O . MET A 1 117 ? 2.193 -2.389 -15.953 1 92.06 117 MET A O 1
ATOM 878 N N . ASN A 1 118 ? 3.695 -3.721 -15.023 1 94.62 118 ASN A N 1
ATOM 879 C CA . ASN A 1 118 ? 2.768 -4.117 -13.969 1 94.62 118 ASN A CA 1
ATOM 880 C C . ASN A 1 118 ? 2.355 -2.926 -13.109 1 94.62 118 ASN A C 1
ATOM 882 O O . ASN A 1 118 ? 1.194 -2.816 -12.703 1 94.62 118 ASN A O 1
ATOM 886 N N . THR A 1 119 ? 3.275 -2.072 -12.766 1 92.56 119 THR A N 1
ATOM 887 C CA . THR A 1 119 ? 2.969 -0.872 -11.992 1 92.56 119 THR A CA 1
ATOM 888 C C . THR A 1 119 ? 1.948 -0.006 -12.727 1 92.56 119 THR A C 1
ATOM 890 O O . THR A 1 119 ? 0.992 0.484 -12.125 1 92.56 119 THR A O 1
ATOM 893 N N . ASP A 1 120 ? 2.143 0.136 -13.984 1 90.94 120 ASP A N 1
ATOM 894 C CA . ASP A 1 120 ? 1.215 0.913 -14.805 1 90.94 120 ASP A CA 1
ATOM 895 C C . ASP A 1 120 ? -0.183 0.299 -14.781 1 90.94 120 ASP A C 1
ATOM 897 O O . ASP A 1 120 ? -1.177 1.01 -14.609 1 90.94 120 ASP A O 1
ATOM 901 N N . LEU A 1 121 ? -0.193 -0.938 -14.938 1 92.12 121 LEU A N 1
ATOM 902 C CA . LEU A 1 121 ? -1.468 -1.646 -14.969 1 92.12 121 LEU A CA 1
ATOM 903 C C . LEU A 1 121 ? -2.213 -1.483 -13.648 1 92.12 121 LEU A C 1
ATOM 905 O O . LEU A 1 121 ? -3.41 -1.189 -13.641 1 92.12 121 LEU A O 1
ATOM 909 N N . LEU A 1 122 ? -1.51 -1.709 -12.617 1 92.19 122 LEU A N 1
ATOM 910 C CA . LEU A 1 122 ? -2.121 -1.622 -11.289 1 92.19 122 LEU A CA 1
ATOM 911 C C . LEU A 1 122 ? -2.607 -0.204 -11.008 1 92.19 122 LEU A C 1
ATOM 913 O O . LEU A 1 122 ? -3.662 -0.015 -10.398 1 92.19 122 LEU A O 1
ATOM 917 N N . SER A 1 123 ? -1.86 0.786 -11.414 1 88.12 123 SER A N 1
ATOM 918 C CA . SER A 1 123 ? -2.143 2.186 -11.109 1 88.12 123 SER A CA 1
ATOM 919 C C . SER A 1 123 ? -3.381 2.674 -11.859 1 88.12 123 SER A C 1
ATOM 921 O O . SER A 1 123 ? -3.971 3.691 -11.492 1 88.12 123 SER A O 1
ATOM 923 N N . ARG A 1 124 ? -3.717 2.035 -12.898 1 87.31 124 ARG A N 1
ATOM 924 C CA . ARG A 1 124 ? -4.848 2.457 -13.719 1 87.31 124 ARG A CA 1
ATOM 925 C C . ARG A 1 124 ? -6.164 2.289 -12.969 1 87.31 124 ARG A C 1
ATOM 927 O O . ARG A 1 124 ? -7.137 2.998 -13.234 1 87.31 124 ARG A O 1
ATOM 934 N N . GLU A 1 125 ? -6.184 1.366 -12.078 1 83.25 125 GLU A N 1
ATOM 935 C CA . GLU A 1 125 ? -7.371 1.182 -11.242 1 83.25 125 GLU A CA 1
ATOM 936 C C . GLU A 1 125 ? -7.184 1.812 -9.867 1 83.25 125 GLU A C 1
ATOM 938 O O . GLU A 1 125 ? -6.645 1.179 -8.961 1 83.25 125 GLU A O 1
ATOM 943 N N . ALA A 1 126 ? -7.734 2.965 -9.742 1 78 126 ALA A N 1
ATOM 944 C CA . ALA A 1 126 ? -7.539 3.756 -8.531 1 78 126 ALA A CA 1
ATOM 945 C C . ALA A 1 126 ? -8.031 3.002 -7.297 1 78 126 ALA A C 1
ATOM 947 O O . ALA A 1 126 ? -7.438 3.096 -6.223 1 78 126 ALA A O 1
ATOM 948 N N . ASP A 1 127 ? -9.094 2.365 -7.434 1 84.94 127 ASP A N 1
ATOM 949 C CA . ASP A 1 127 ? -9.68 1.621 -6.32 1 84.94 127 ASP A CA 1
ATOM 950 C C . ASP A 1 127 ? -8.688 0.597 -5.77 1 84.94 127 ASP A C 1
ATOM 952 O O . ASP A 1 127 ? -8.719 0.274 -4.578 1 84.94 127 ASP A O 1
ATOM 956 N N . ASN A 1 128 ? -7.805 0.136 -6.648 1 88.25 128 ASN A N 1
ATOM 957 C CA . ASN A 1 128 ? -6.805 -0.838 -6.227 1 88.25 128 ASN A CA 1
ATOM 958 C C . ASN A 1 128 ? -5.848 -0.247 -5.191 1 88.25 128 ASN A C 1
ATOM 960 O O . ASN A 1 128 ? -5.496 -0.91 -4.215 1 88.25 128 ASN A O 1
ATOM 964 N N . ILE A 1 129 ? -5.566 0.958 -5.379 1 89 129 ILE A N 1
ATOM 965 C CA . ILE A 1 129 ? -4.559 1.596 -4.539 1 89 129 ILE A CA 1
ATOM 966 C C . ILE A 1 129 ? -5.09 1.757 -3.119 1 89 129 ILE A C 1
ATOM 968 O O . ILE A 1 129 ? -4.414 1.402 -2.15 1 89 129 ILE A O 1
ATOM 972 N N . SER A 1 130 ? -6.293 2.324 -3.006 1 89.12 130 SER A N 1
ATOM 973 C CA . SER A 1 130 ? -6.91 2.492 -1.694 1 89.12 130 SER A CA 1
ATOM 974 C C . SER A 1 130 ? -7.059 1.155 -0.977 1 89.12 130 SER A C 1
ATOM 976 O O . SER A 1 130 ? -6.777 1.053 0.219 1 89.12 130 SER A O 1
ATOM 978 N N . LEU A 1 131 ? -7.508 0.178 -1.685 1 91.75 131 LEU A N 1
ATOM 979 C CA . LEU A 1 131 ? -7.684 -1.151 -1.11 1 91.75 131 LEU A CA 1
ATOM 980 C C . LEU A 1 131 ? -6.359 -1.7 -0.597 1 91.75 131 LEU A C 1
ATOM 982 O O . LEU A 1 131 ? -6.285 -2.211 0.522 1 91.75 131 LEU A O 1
ATOM 986 N N . LEU A 1 132 ? -5.316 -1.593 -1.42 1 92.31 132 LEU A N 1
ATOM 987 C CA . LEU A 1 132 ? -3.996 -2.098 -1.061 1 92.31 132 LEU A CA 1
ATOM 988 C C . LEU A 1 132 ? -3.488 -1.436 0.216 1 92.31 132 LEU A C 1
ATOM 990 O O . LEU A 1 132 ? -3.027 -2.119 1.133 1 92.31 132 LEU A O 1
ATOM 994 N N . LEU A 1 133 ? -3.594 -0.212 0.252 1 91.88 133 LEU A N 1
ATOM 995 C CA . LEU A 1 133 ? -3.086 0.525 1.404 1 91.88 133 LEU A CA 1
ATOM 996 C C . LEU A 1 133 ? -3.898 0.204 2.654 1 91.88 133 LEU A C 1
ATOM 998 O O . LEU A 1 133 ? -3.34 0.082 3.748 1 91.88 133 LEU A O 1
ATOM 1002 N N . SER A 1 134 ? -5.145 0.143 2.484 1 91.19 134 SER A N 1
ATOM 1003 C CA . SER A 1 134 ? -5.992 -0.218 3.617 1 91.19 134 SER A CA 1
ATOM 1004 C C . SER A 1 134 ? -5.633 -1.599 4.156 1 91.19 134 SER A C 1
ATOM 1006 O O . SER A 1 134 ? -5.59 -1.805 5.371 1 91.19 134 SER A O 1
ATOM 1008 N N . CYS A 1 135 ? -5.441 -2.551 3.326 1 92.06 135 CYS A N 1
ATOM 1009 C CA . CYS A 1 135 ? -5.059 -3.898 3.734 1 92.06 135 CYS A CA 1
ATOM 1010 C C . CYS A 1 135 ? -3.707 -3.891 4.438 1 92.06 135 CYS A C 1
ATOM 1012 O O . CYS A 1 135 ? -3.518 -4.594 5.434 1 92.06 135 CYS A O 1
ATOM 1014 N N . CYS A 1 136 ? -2.801 -3.176 3.902 1 91.31 136 CYS A N 1
ATOM 1015 C CA . CYS A 1 136 ? -1.489 -3.055 4.531 1 91.31 136 CYS A CA 1
ATOM 1016 C C . CYS A 1 136 ? -1.608 -2.486 5.938 1 91.31 136 CYS A C 1
ATOM 1018 O O . CYS A 1 136 ? -1.019 -3.018 6.879 1 91.31 136 CYS A O 1
ATOM 1020 N N . GLN A 1 137 ? -2.35 -1.442 6.02 1 89.06 137 GLN A N 1
ATOM 1021 C CA . GLN A 1 137 ? -2.547 -0.807 7.32 1 89.06 137 GLN A CA 1
ATOM 1022 C C . GLN A 1 137 ? -3.182 -1.773 8.312 1 89.06 137 GLN A C 1
ATOM 1024 O O . GLN A 1 137 ? -2.771 -1.838 9.477 1 89.06 137 GLN A O 1
ATOM 1029 N N . ARG A 1 138 ? -4.145 -2.414 7.863 1 89.62 138 ARG A N 1
ATOM 1030 C CA . ARG A 1 138 ? -4.812 -3.385 8.727 1 89.62 138 ARG A CA 1
ATOM 1031 C C . ARG A 1 138 ? -3.84 -4.461 9.195 1 89.62 138 ARG A C 1
ATOM 1033 O O . ARG A 1 138 ? -3.855 -4.855 10.359 1 89.62 138 ARG A O 1
ATOM 1040 N N . THR A 1 139 ? -3.084 -4.957 8.305 1 87.69 139 THR A N 1
ATOM 1041 C CA . THR A 1 139 ? -2.1 -5.977 8.641 1 87.69 139 THR A CA 1
ATOM 1042 C C . THR A 1 139 ? -1.092 -5.449 9.656 1 87.69 139 THR A C 1
ATOM 1044 O O . THR A 1 139 ? -0.78 -6.125 10.641 1 87.69 139 THR A O 1
ATOM 1047 N N . ILE A 1 140 ? -0.603 -4.273 9.453 1 86.56 140 ILE A N 1
ATOM 1048 C CA . ILE A 1 140 ? 0.35 -3.645 10.359 1 86.56 140 ILE A CA 1
ATOM 1049 C C . ILE A 1 140 ? -0.281 -3.486 11.742 1 86.56 140 ILE A C 1
ATOM 1051 O O . ILE A 1 140 ? 0.345 -3.801 12.758 1 86.56 140 ILE A O 1
ATOM 1055 N N . SER A 1 141 ? -1.473 -3.041 11.766 1 85.75 141 SER A N 1
ATOM 1056 C CA . SER A 1 141 ? -2.18 -2.838 13.023 1 85.75 141 SER A CA 1
ATOM 1057 C C . SER A 1 141 ? -2.363 -4.152 13.773 1 85.75 141 SER A C 1
ATOM 1059 O O . SER A 1 141 ? -2.27 -4.191 15 1 85.75 141 SER A O 1
ATOM 1061 N N . MET A 1 142 ? -2.691 -5.137 13.07 1 85.38 142 MET A N 1
ATOM 1062 C CA . MET A 1 142 ? -2.865 -6.445 13.688 1 85.38 142 MET A CA 1
ATOM 1063 C C . MET A 1 142 ? -1.572 -6.906 14.352 1 85.38 142 MET A C 1
ATOM 1065 O O . MET A 1 142 ? -1.598 -7.457 15.453 1 85.38 142 MET A O 1
ATOM 1069 N N . TYR A 1 143 ? -0.516 -6.648 13.727 1 82.19 143 TYR A N 1
ATOM 1070 C CA . TYR A 1 143 ? 0.775 -7.016 14.297 1 82.19 143 TYR A CA 1
ATOM 1071 C C . TYR A 1 143 ? 1.102 -6.152 15.508 1 82.19 143 TYR A C 1
ATOM 1073 O O . TYR A 1 143 ? 1.685 -6.637 16.484 1 82.19 143 TYR A O 1
ATOM 1081 N N . ASP A 1 144 ? 0.763 -4.883 15.414 1 80.19 144 ASP A N 1
ATOM 1082 C CA . ASP A 1 144 ? 0.983 -3.973 16.531 1 80.19 144 ASP A CA 1
ATOM 1083 C C . ASP A 1 144 ? 0.235 -4.445 17.781 1 80.19 144 ASP A C 1
ATOM 1085 O O . ASP A 1 144 ? 0.802 -4.48 18.875 1 80.19 144 ASP A O 1
ATOM 1089 N N . ILE A 1 145 ? -0.992 -4.797 17.641 1 82.19 145 ILE A N 1
ATOM 1090 C CA . ILE A 1 145 ? -1.819 -5.27 18.75 1 82.19 145 ILE A CA 1
ATOM 1091 C C . ILE A 1 145 ? -1.222 -6.547 19.328 1 82.19 145 ILE A C 1
ATOM 1093 O O . ILE A 1 145 ? -1.146 -6.703 20.547 1 82.19 145 ILE A O 1
ATOM 1097 N N . THR A 1 146 ? -0.756 -7.371 18.469 1 80.31 146 THR A N 1
ATOM 1098 C CA . THR A 1 146 ? -0.178 -8.633 18.922 1 80.31 146 THR A CA 1
ATOM 1099 C C . THR A 1 146 ? 1.116 -8.391 19.688 1 80.31 146 THR A C 1
ATOM 1101 O O . THR A 1 146 ? 1.398 -9.086 20.672 1 80.31 146 THR A O 1
ATOM 1104 N N . LEU A 1 147 ? 1.885 -7.48 19.281 1 76.81 147 LEU A N 1
ATOM 1105 C CA . LEU A 1 147 ? 3.152 -7.168 19.922 1 76.81 147 LEU A CA 1
ATOM 1106 C C . LEU A 1 147 ? 2.92 -6.496 21.281 1 76.81 147 LEU A C 1
ATOM 1108 O O . LEU A 1 147 ? 3.682 -6.715 22.219 1 76.81 147 LEU A O 1
ATOM 1112 N N . PHE A 1 148 ? 1.89 -5.641 21.328 1 72.69 148 PHE A N 1
ATOM 1113 C CA . PHE A 1 148 ? 1.655 -4.895 22.562 1 72.69 148 PHE A CA 1
ATOM 1114 C C . PHE A 1 148 ? 0.846 -5.727 23.547 1 72.69 148 PHE A C 1
ATOM 1116 O O . PHE A 1 148 ? 0.74 -5.375 24.719 1 72.69 148 PHE A O 1
ATOM 1123 N N . ASN A 1 149 ? 0.154 -6.648 23.125 1 66.94 149 ASN A N 1
ATOM 1124 C CA . ASN A 1 149 ? -0.573 -7.52 24.031 1 66.94 149 ASN A CA 1
ATOM 1125 C C . ASN A 1 149 ? 0.302 -8.664 24.531 1 66.94 149 ASN A C 1
ATOM 1127 O O . ASN A 1 149 ? -0.161 -9.523 25.297 1 66.94 149 ASN A O 1
ATOM 1131 N N . PHE A 1 150 ? 1.446 -8.703 24.062 1 52.53 150 PHE A N 1
ATOM 1132 C CA . PHE A 1 150 ? 2.373 -9.609 24.734 1 52.53 150 PHE A CA 1
ATOM 1133 C C . PHE A 1 150 ? 3.299 -8.836 25.672 1 52.53 150 PHE A C 1
ATOM 1135 O O . PHE A 1 150 ? 3.645 -7.688 25.406 1 52.53 150 PHE A O 1
ATOM 1142 N N . MET B 1 1 ? 15.695 19.625 -7.691 1 28.77 1 MET B N 1
ATOM 1143 C CA . MET B 1 1 ? 14.492 19.641 -8.516 1 28.77 1 MET B CA 1
ATOM 1144 C C . MET B 1 1 ? 13.242 19.531 -7.652 1 28.77 1 MET B C 1
ATOM 1146 O O . MET B 1 1 ? 13.188 18.719 -6.73 1 28.77 1 MET B O 1
ATOM 1150 N N . ASP B 1 2 ? 12.609 20.75 -7.562 1 31.14 2 ASP B N 1
ATOM 1151 C CA . ASP B 1 2 ? 11.531 21.172 -6.668 1 31.14 2 ASP B CA 1
ATOM 1152 C C . ASP B 1 2 ? 10.273 20.344 -6.895 1 31.14 2 ASP B C 1
ATOM 1154 O O . ASP B 1 2 ? 9.508 20.609 -7.824 1 31.14 2 ASP B O 1
ATOM 1158 N N . LEU B 1 3 ? 10.375 19.094 -6.621 1 38.94 3 LEU B N 1
ATOM 1159 C CA . LEU B 1 3 ? 9.258 18.156 -6.707 1 38.94 3 LEU B CA 1
ATOM 1160 C C . LEU B 1 3 ? 7.98 18.781 -6.152 1 38.94 3 LEU B C 1
ATOM 1162 O O . LEU B 1 3 ? 6.883 18.484 -6.633 1 38.94 3 LEU B O 1
ATOM 1166 N N . VAL B 1 4 ? 8.133 19.672 -5.242 1 42.91 4 VAL B N 1
ATOM 1167 C CA . VAL B 1 4 ? 7 20.391 -4.668 1 42.91 4 VAL B CA 1
ATOM 1168 C C . VAL B 1 4 ? 6.383 21.312 -5.719 1 42.91 4 VAL B C 1
ATOM 1170 O O . VAL B 1 4 ? 5.168 21.516 -5.742 1 42.91 4 VAL B O 1
ATOM 1173 N N . SER B 1 5 ? 7.207 21.734 -6.594 1 46.62 5 SER B N 1
ATOM 1174 C CA . SER B 1 5 ? 6.715 22.703 -7.562 1 46.62 5 SER B CA 1
ATOM 1175 C C . SER B 1 5 ? 5.805 22.047 -8.594 1 46.62 5 SER B C 1
ATOM 1177 O O . SER B 1 5 ? 4.785 22.609 -8.984 1 46.62 5 SER B O 1
ATOM 1179 N N . GLY B 1 6 ? 6.176 20.859 -9.039 1 42.84 6 GLY B N 1
ATOM 1180 C CA . GLY B 1 6 ? 5.363 20.188 -10.039 1 42.84 6 GLY B CA 1
ATOM 1181 C C . GLY B 1 6 ? 3.992 19.797 -9.523 1 42.84 6 GLY B C 1
ATOM 1182 O O . GLY B 1 6 ? 2.996 19.922 -10.234 1 42.84 6 GLY B O 1
ATOM 1183 N N . TYR B 1 7 ? 3.926 19.281 -8.359 1 43.16 7 TYR B N 1
ATOM 1184 C CA . TYR B 1 7 ? 2.668 18.875 -7.742 1 43.16 7 TYR B CA 1
ATOM 1185 C C . TYR B 1 7 ? 1.751 20.062 -7.523 1 43.16 7 TYR B C 1
ATOM 1187 O O . TYR B 1 7 ? 0.542 19.984 -7.75 1 43.16 7 TYR B O 1
ATOM 1195 N N . LYS B 1 8 ? 2.271 21.297 -7.203 1 48.47 8 LYS B N 1
ATOM 1196 C CA . LYS B 1 8 ? 1.489 22.531 -7.047 1 48.47 8 LYS B CA 1
ATOM 1197 C C . LYS B 1 8 ? 0.826 22.922 -8.359 1 48.47 8 LYS B C 1
ATOM 1199 O O . LYS B 1 8 ? -0.302 23.422 -8.367 1 48.47 8 LYS B O 1
ATOM 1204 N N . GLY B 1 9 ? 1.517 22.688 -9.406 1 43.66 9 GLY B N 1
ATOM 1205 C CA . GLY B 1 9 ? 0.948 23.094 -10.688 1 43.66 9 GLY B CA 1
ATOM 1206 C C . GLY B 1 9 ? -0.313 22.328 -11.047 1 43.66 9 GLY B C 1
ATOM 1207 O O . GLY B 1 9 ? -1.286 22.922 -11.516 1 43.66 9 GLY B O 1
ATOM 1208 N N . VAL B 1 10 ? -0.205 21.047 -10.906 1 45.31 10 VAL B N 1
ATOM 1209 C CA . VAL B 1 10 ? -1.357 20.25 -11.328 1 45.31 10 VAL B CA 1
ATOM 1210 C C . VAL B 1 10 ? -2.529 20.5 -10.383 1 45.31 10 VAL B C 1
ATOM 1212 O O . VAL B 1 10 ? -3.672 20.656 -10.82 1 45.31 10 VAL B O 1
ATOM 1215 N N . VAL B 1 11 ? -2.209 20.625 -9.117 1 44.16 11 VAL B N 1
ATOM 1216 C CA . VAL B 1 11 ? -3.246 20.922 -8.133 1 44.16 11 VAL B CA 1
ATOM 1217 C C . VAL B 1 11 ? -3.803 22.328 -8.359 1 44.16 11 VAL B C 1
ATOM 1219 O O . VAL B 1 11 ? -5.004 22.547 -8.203 1 44.16 11 VAL B O 1
ATOM 1222 N N . GLY B 1 12 ? -2.936 23.219 -8.789 1 45.72 12 GLY B N 1
ATOM 1223 C CA . GLY B 1 12 ? -3.396 24.562 -9.086 1 45.72 12 GLY B CA 1
ATOM 1224 C C . GLY B 1 12 ? -4.465 24.609 -10.164 1 45.72 12 GLY B C 1
ATOM 1225 O O . GLY B 1 12 ? -5.41 25.391 -10.078 1 45.72 12 GLY B O 1
ATOM 1226 N N . LEU B 1 13 ? -4.281 23.938 -11.18 1 43.47 13 LEU B N 1
ATOM 1227 C CA . LEU B 1 13 ? -5.242 24.016 -12.273 1 43.47 13 LEU B CA 1
ATOM 1228 C C . LEU B 1 13 ? -6.617 23.531 -11.82 1 43.47 13 LEU B C 1
ATOM 1230 O O . LEU B 1 13 ? -7.641 24.094 -12.227 1 43.47 13 LEU B O 1
ATOM 1234 N N . VAL B 1 14 ? -6.586 22.375 -11.156 1 44 14 VAL B N 1
ATOM 1235 C CA . VAL B 1 14 ? -7.895 21.812 -10.844 1 44 14 VAL B CA 1
ATOM 1236 C C . VAL B 1 14 ? -8.555 22.625 -9.727 1 44 14 VAL B C 1
ATOM 1238 O O . VAL B 1 14 ? -9.758 22.875 -9.766 1 44 14 VAL B O 1
ATOM 1241 N N . PHE B 1 15 ? -7.746 22.875 -8.75 1 44.97 15 PHE B N 1
ATOM 1242 C CA . PHE B 1 15 ? -8.328 23.516 -7.574 1 44.97 15 PHE B CA 1
ATOM 1243 C C . PHE B 1 15 ? -8.141 25.031 -7.629 1 44.97 15 PHE B C 1
ATOM 1245 O O . PHE B 1 15 ? -8.477 25.734 -6.68 1 44.97 15 PHE B O 1
ATOM 1252 N N . GLY B 1 16 ? -7.383 25.531 -8.531 1 38.94 16 GLY B N 1
ATOM 1253 C CA . GLY B 1 16 ? -7.066 26.953 -8.555 1 38.94 16 GLY B CA 1
ATOM 1254 C C . GLY B 1 16 ? -8.297 27.828 -8.5 1 38.94 16 GLY B C 1
ATOM 1255 O O . GLY B 1 16 ? -8.188 29.062 -8.477 1 38.94 16 GLY B O 1
ATOM 1256 N N . ASN B 1 17 ? -9.258 27.484 -9.242 1 38.62 17 ASN B N 1
ATOM 1257 C CA . ASN B 1 17 ? -10.188 28.594 -9.391 1 38.62 17 ASN B CA 1
ATOM 1258 C C . ASN B 1 17 ? -10.789 29.016 -8.047 1 38.62 17 ASN B C 1
ATOM 1260 O O . ASN B 1 17 ? -11.578 29.953 -7.977 1 38.62 17 ASN B O 1
ATOM 1264 N N . GLU B 1 18 ? -11.18 28.109 -7.223 1 39.03 18 GLU B N 1
ATOM 1265 C CA . GLU B 1 18 ? -11.977 28.703 -6.148 1 39.03 18 GLU B CA 1
ATOM 1266 C C . GLU B 1 18 ? -11.109 29.516 -5.195 1 39.03 18 GLU B C 1
ATOM 1268 O O . GLU B 1 18 ? -10.086 29.016 -4.707 1 39.03 18 GLU B O 1
ATOM 1273 N N . LYS B 1 19 ? -10.805 30.75 -5.355 1 41.28 19 LYS B N 1
ATOM 1274 C CA . LYS B 1 19 ? -10.352 31.828 -4.477 1 41.28 19 LYS B CA 1
ATOM 1275 C C . LYS B 1 19 ? -10.672 31.516 -3.016 1 41.28 19 LYS B C 1
ATOM 1277 O O . LYS B 1 19 ? -11.023 32.406 -2.248 1 41.28 19 LYS B O 1
ATOM 1282 N N . SER B 1 20 ? -11.344 30.438 -2.631 1 41.78 20 SER B N 1
ATOM 1283 C CA . SER B 1 20 ? -11.75 30.406 -1.229 1 41.78 20 SER B CA 1
ATOM 1284 C C . SER B 1 20 ? -10.555 30.641 -0.305 1 41.78 20 SER B C 1
ATOM 1286 O O . SER B 1 20 ? -9.438 30.234 -0.62 1 41.78 20 SER B O 1
ATOM 1288 N N . GLY B 1 21 ? -10.516 31.594 0.518 1 41.31 21 GLY B N 1
ATOM 1289 C CA . GLY B 1 21 ? -9.68 31.875 1.678 1 41.31 21 GLY B CA 1
ATOM 1290 C C . GLY B 1 21 ? -9.07 30.625 2.279 1 41.31 21 GLY B C 1
ATOM 1291 O O . GLY B 1 21 ? -9.734 29.578 2.373 1 41.31 21 GLY B O 1
ATOM 1292 N N . SER B 1 22 ? -7.852 30.359 1.994 1 55.03 22 SER B N 1
ATOM 1293 C CA . SER B 1 22 ? -7.227 29.266 2.713 1 55.03 22 SER B CA 1
ATOM 1294 C C . SER B 1 22 ? -7.953 28.969 4.023 1 55.03 22 SER B C 1
ATOM 1296 O O . SER B 1 22 ? -8.062 29.844 4.883 1 55.03 22 SER B O 1
ATOM 1298 N N . SER B 1 23 ? -8.922 28.109 3.984 1 66.25 23 SER B N 1
ATOM 1299 C CA . SER B 1 23 ? -9.68 27.766 5.188 1 66.25 23 SER B CA 1
ATOM 1300 C C . SER B 1 23 ? -8.75 27.5 6.363 1 66.25 23 SER B C 1
ATOM 1302 O O . SER B 1 23 ? -7.551 27.281 6.18 1 66.25 23 SER B O 1
ATOM 1304 N N . ASN B 1 24 ? -9.086 27.891 7.434 1 74.75 24 ASN B N 1
ATOM 1305 C CA . ASN B 1 24 ? -8.391 27.609 8.688 1 74.75 24 ASN B CA 1
ATOM 1306 C C . ASN B 1 24 ? -7.797 26.203 8.688 1 74.75 24 ASN B C 1
ATOM 1308 O O . ASN B 1 24 ? -6.672 26.016 9.148 1 74.75 24 ASN B O 1
ATOM 1312 N N . GLU B 1 25 ? -8.438 25.391 7.887 1 79.88 25 GLU B N 1
ATOM 1313 C CA . GLU B 1 25 ? -7.945 24.016 7.848 1 79.88 25 GLU B CA 1
ATOM 1314 C C . GLU B 1 25 ? -6.719 23.891 6.953 1 79.88 25 GLU B C 1
ATOM 1316 O O . GLU B 1 25 ? -5.793 23.141 7.262 1 79.88 25 GLU B O 1
ATOM 1321 N N . ASP B 1 26 ? -6.676 24.641 5.859 1 87 26 ASP B N 1
ATOM 1322 C CA . ASP B 1 26 ? -5.52 24.625 4.973 1 87 26 ASP B CA 1
ATOM 1323 C C . ASP B 1 26 ? -4.258 25.078 5.703 1 87 26 ASP B C 1
ATOM 1325 O O . ASP B 1 26 ? -3.207 24.453 5.598 1 87 26 ASP B O 1
ATOM 1329 N N . SER B 1 27 ? -4.508 26.141 6.379 1 91.19 27 SER B N 1
ATOM 1330 C CA . SER B 1 27 ? -3.369 26.703 7.105 1 91.19 27 SER B CA 1
ATOM 1331 C C . SER B 1 27 ? -2.881 25.734 8.18 1 91.19 27 SER B C 1
ATOM 1333 O O . SER B 1 27 ? -1.675 25.594 8.398 1 91.19 27 SER B O 1
ATOM 1335 N N . TYR B 1 28 ? -3.809 25.094 8.852 1 94.88 28 TYR B N 1
ATOM 1336 C CA . TYR B 1 28 ? -3.441 24.156 9.906 1 94.88 28 TYR B CA 1
ATOM 1337 C C . TYR B 1 28 ? -2.691 22.953 9.344 1 94.88 28 TYR B C 1
ATOM 1339 O O . TYR B 1 28 ? -1.633 22.578 9.852 1 94.88 28 TYR B O 1
ATOM 1347 N N . VAL B 1 29 ? -3.164 22.375 8.25 1 97.94 29 VAL B N 1
ATOM 1348 C CA . VAL B 1 29 ? -2.527 21.234 7.594 1 97.94 29 VAL B CA 1
ATOM 1349 C C . VAL B 1 29 ? -1.138 21.641 7.105 1 97.94 29 VAL B C 1
ATOM 1351 O O . VAL B 1 29 ? -0.174 20.891 7.266 1 97.94 29 VAL B O 1
ATOM 1354 N N . GLU B 1 30 ? -1.08 22.781 6.586 1 97.69 30 GLU B N 1
ATOM 1355 C CA . GLU B 1 30 ? 0.204 23.281 6.102 1 97.69 30 GLU B CA 1
ATOM 1356 C C . GLU B 1 30 ? 1.221 23.375 7.234 1 97.69 30 GLU B C 1
ATOM 1358 O O . GLU B 1 30 ? 2.387 23.016 7.062 1 97.69 30 GLU B O 1
ATOM 1363 N N . ARG B 1 31 ? 0.813 23.906 8.328 1 97.69 31 ARG B N 1
ATOM 1364 C CA . ARG B 1 31 ? 1.706 24.031 9.477 1 97.69 31 ARG B CA 1
ATOM 1365 C C . ARG B 1 31 ? 2.162 22.672 9.977 1 97.69 31 ARG B C 1
ATOM 1367 O O . ARG B 1 31 ? 3.332 22.484 10.312 1 97.69 31 ARG B O 1
ATOM 1374 N N . LEU B 1 32 ? 1.262 21.734 10.086 1 98.44 32 LEU B N 1
ATOM 1375 C CA . LEU B 1 32 ? 1.608 20.391 10.516 1 98.44 32 LEU B CA 1
ATOM 1376 C C . LEU B 1 32 ? 2.615 19.75 9.562 1 98.44 32 LEU B C 1
ATOM 1378 O O . LEU B 1 32 ? 3.607 19.172 10 1 98.44 32 LEU B O 1
ATOM 1382 N N . LEU B 1 33 ? 2.361 19.969 8.25 1 98.62 33 LEU B N 1
ATOM 1383 C CA . LEU B 1 33 ? 3.262 19.406 7.246 1 98.62 33 LEU B CA 1
ATOM 1384 C C . LEU B 1 33 ? 4.645 20.047 7.34 1 98.62 33 LEU B C 1
ATOM 1386 O O . LEU B 1 33 ? 5.66 19.359 7.184 1 98.62 33 LEU B O 1
ATOM 1390 N N . ASP B 1 34 ? 4.641 21.312 7.578 1 98.38 34 ASP B N 1
ATOM 1391 C CA . ASP B 1 34 ? 5.906 22.016 7.754 1 98.38 34 ASP B CA 1
ATOM 1392 C C . ASP B 1 34 ? 6.68 21.469 8.953 1 98.38 34 ASP B C 1
ATOM 1394 O O . ASP B 1 34 ? 7.891 21.25 8.867 1 98.38 34 ASP B O 1
ATOM 1398 N N . CYS B 1 35 ? 6.047 21.266 10.102 1 98.31 35 CYS B N 1
ATOM 1399 C CA . CYS B 1 35 ? 6.676 20.703 11.289 1 98.31 35 CYS B CA 1
ATOM 1400 C C . CYS B 1 35 ? 7.188 19.297 11.016 1 98.31 35 CYS B C 1
ATOM 1402 O O . CYS B 1 35 ? 8.289 18.938 11.438 1 98.31 35 CYS B O 1
ATOM 1404 N N . ILE B 1 36 ? 6.473 18.484 10.328 1 98.56 36 ILE B N 1
ATOM 1405 C CA . ILE B 1 36 ? 6.855 17.125 10.023 1 98.56 36 ILE B CA 1
ATOM 1406 C C . ILE B 1 36 ? 8.117 17.109 9.164 1 98.56 36 ILE B C 1
ATOM 1408 O O . ILE B 1 36 ? 9.031 16.312 9.398 1 98.56 36 ILE B O 1
ATOM 1412 N N . SER B 1 37 ? 8.172 17.984 8.227 1 97.62 37 SER B N 1
ATOM 1413 C CA . SER B 1 37 ? 9.258 17.984 7.254 1 97.62 37 SER B CA 1
ATOM 1414 C C . SER B 1 37 ? 10.492 18.703 7.805 1 97.62 37 SER B C 1
ATOM 1416 O O . SER B 1 37 ? 11.617 18.344 7.48 1 97.62 37 SER B O 1
ATOM 1418 N N . ASN B 1 38 ? 10.281 19.703 8.641 1 96.12 38 ASN B N 1
ATOM 1419 C CA . ASN B 1 38 ? 11.383 20.609 8.953 1 96.12 38 ASN B CA 1
ATOM 1420 C C . ASN B 1 38 ? 11.602 20.734 10.461 1 96.12 38 ASN B C 1
ATOM 1422 O O . ASN B 1 38 ? 12.531 21.406 10.906 1 96.12 38 ASN B O 1
ATOM 1426 N N . GLY B 1 39 ? 10.789 20.094 11.211 1 96.38 39 GLY B N 1
ATOM 1427 C CA . GLY B 1 39 ? 10.93 20.203 12.656 1 96.38 39 GLY B CA 1
ATOM 1428 C C . GLY B 1 39 ? 12.281 19.719 13.156 1 96.38 39 GLY B C 1
ATOM 1429 O O . GLY B 1 39 ? 12.828 18.734 12.633 1 96.38 39 GLY B O 1
ATOM 1430 N N . LYS B 1 40 ? 12.812 20.25 14.156 1 95.38 40 LYS B N 1
ATOM 1431 C CA . LYS B 1 40 ? 14.133 19.922 14.688 1 95.38 40 LYS B CA 1
ATOM 1432 C C . LYS B 1 40 ? 14.062 18.75 15.648 1 95.38 40 LYS B C 1
ATOM 1434 O O . LYS B 1 40 ? 14.945 17.875 15.648 1 95.38 40 LYS B O 1
ATOM 1439 N N . LEU B 1 41 ? 13.086 18.734 16.438 1 95.81 41 LEU B N 1
ATOM 1440 C CA . LEU B 1 41 ? 12.953 17.672 17.438 1 95.81 41 LEU B CA 1
ATOM 1441 C C . LEU B 1 41 ? 12.125 16.516 16.891 1 95.81 41 LEU B C 1
ATOM 1443 O O . LEU B 1 41 ? 11.055 16.719 16.312 1 95.81 41 LEU B O 1
ATOM 1447 N N . SER B 1 42 ? 12.609 15.352 17.109 1 94.75 42 SER B N 1
ATOM 1448 C CA . SER B 1 42 ? 11.906 14.156 16.656 1 94.75 42 SER B CA 1
ATOM 1449 C C . SER B 1 42 ? 10.508 14.07 17.266 1 94.75 42 SER B C 1
ATOM 1451 O O . SER B 1 42 ? 9.547 13.719 16.578 1 94.75 42 SER B O 1
ATOM 1453 N N . GLU B 1 43 ? 10.352 14.391 18.469 1 95.88 43 GLU B N 1
ATOM 1454 C CA . GLU B 1 43 ? 9.07 14.312 19.172 1 95.88 43 GLU B CA 1
ATOM 1455 C C . GLU B 1 43 ? 8.055 15.273 18.562 1 95.88 43 GLU B C 1
ATOM 1457 O O . GLU B 1 43 ? 6.863 14.969 18.516 1 95.88 43 GLU B O 1
ATOM 1462 N N . ASP B 1 44 ? 8.562 16.5 18.172 1 97.62 44 ASP B N 1
ATOM 1463 C CA . ASP B 1 44 ? 7.672 17.453 17.531 1 97.62 44 ASP B CA 1
ATOM 1464 C C . ASP B 1 44 ? 7.152 16.922 16.203 1 97.62 44 ASP B C 1
ATOM 1466 O O . ASP B 1 44 ? 5.969 17.078 15.891 1 97.62 44 ASP B O 1
ATOM 1470 N N . ARG B 1 45 ? 8.023 16.312 15.398 1 98.06 45 ARG B N 1
ATOM 1471 C CA . ARG B 1 45 ? 7.633 15.734 14.117 1 98.06 45 ARG B CA 1
ATOM 1472 C C . ARG B 1 45 ? 6.602 14.625 14.312 1 98.06 45 ARG B C 1
ATOM 1474 O O . ARG B 1 45 ? 5.598 14.578 13.594 1 98.06 45 ARG B O 1
ATOM 1481 N N . ARG B 1 46 ? 6.812 13.859 15.344 1 97.12 46 ARG B N 1
ATOM 1482 C CA . ARG B 1 46 ? 5.91 12.742 15.609 1 97.12 46 ARG B CA 1
ATOM 1483 C C . ARG B 1 46 ? 4.543 13.242 16.062 1 97.12 46 ARG B C 1
ATOM 1485 O O . ARG B 1 46 ? 3.512 12.703 15.656 1 97.12 46 ARG B O 1
ATOM 1492 N N . THR B 1 47 ? 4.586 14.18 16.938 1 98.06 47 THR B N 1
ATOM 1493 C CA . THR B 1 47 ? 3.336 14.766 17.406 1 98.06 47 THR B CA 1
ATOM 1494 C C . THR B 1 47 ? 2.555 15.391 16.266 1 98.06 47 THR B C 1
ATOM 1496 O O . THR B 1 47 ? 1.34 15.203 16.156 1 98.06 47 THR B O 1
ATOM 1499 N N . ALA B 1 48 ? 3.273 16.141 15.422 1 98.56 48 ALA B N 1
ATOM 1500 C CA . ALA B 1 48 ? 2.635 16.734 14.25 1 98.56 48 ALA B CA 1
ATOM 1501 C C . ALA B 1 48 ? 2.037 15.664 13.344 1 98.56 48 ALA B C 1
ATOM 1503 O O . ALA B 1 48 ? 0.944 15.844 12.797 1 98.56 48 ALA B O 1
ATOM 1504 N N . MET B 1 49 ? 2.693 14.57 13.133 1 98.44 49 MET B N 1
ATOM 1505 C CA . MET B 1 49 ? 2.205 13.453 12.328 1 98.44 49 MET B CA 1
ATOM 1506 C C . MET B 1 49 ? 0.905 12.898 12.898 1 98.44 49 MET B C 1
ATOM 1508 O O . MET B 1 49 ? -0.057 12.672 12.156 1 98.44 49 MET B O 1
ATOM 1512 N N . LEU B 1 50 ? 0.886 12.703 14.188 1 97.56 50 LEU B N 1
ATOM 1513 C CA . LEU B 1 50 ? -0.3 12.164 14.844 1 97.56 50 LEU B CA 1
ATOM 1514 C C . LEU B 1 50 ? -1.486 13.109 14.68 1 97.56 50 LEU B C 1
ATOM 1516 O O . LEU B 1 50 ? -2.605 12.664 14.406 1 97.56 50 LEU B O 1
ATOM 1520 N N . GLU B 1 51 ? -1.226 14.336 14.898 1 97.88 51 GLU B N 1
ATOM 1521 C CA . GLU B 1 51 ? -2.277 15.336 14.742 1 97.88 51 GLU B CA 1
ATOM 1522 C C . GLU B 1 51 ? -2.791 15.375 13.305 1 97.88 51 GLU B C 1
ATOM 1524 O O . GLU B 1 51 ? -4 15.438 13.07 1 97.88 51 GLU B O 1
ATOM 1529 N N . LEU B 1 52 ? -1.878 15.391 12.367 1 98.5 52 LEU B N 1
ATOM 1530 C CA . LEU B 1 52 ? -2.252 15.383 10.961 1 98.5 52 LEU B CA 1
ATOM 1531 C C . LEU B 1 52 ? -3.117 14.172 10.633 1 98.5 52 LEU B C 1
ATOM 1533 O O . LEU B 1 52 ? -4.133 14.297 9.945 1 98.5 52 LEU B O 1
ATOM 1537 N N . GLN B 1 53 ? -2.705 13.062 11.094 1 96.69 53 GLN B N 1
ATOM 1538 C CA . GLN B 1 53 ? -3.467 11.836 10.898 1 96.69 53 GLN B CA 1
ATOM 1539 C C . GLN B 1 53 ? -4.91 12 11.367 1 96.69 53 GLN B C 1
ATOM 1541 O O . GLN B 1 53 ? -5.848 11.648 10.656 1 96.69 53 GLN B O 1
ATOM 1546 N N . SER B 1 54 ? -5.012 12.5 12.523 1 96.44 54 SER B N 1
ATOM 1547 C CA . SER B 1 54 ? -6.324 12.672 13.133 1 96.44 54 SER B CA 1
ATOM 1548 C C . SER B 1 54 ? -7.195 13.609 12.312 1 96.44 54 SER B C 1
ATOM 1550 O O . SER B 1 54 ? -8.344 13.289 12 1 96.44 54 SER B O 1
ATOM 1552 N N . VAL B 1 55 ? -6.699 14.734 11.945 1 96.31 55 VAL B N 1
ATOM 1553 C CA . VAL B 1 55 ? -7.508 15.734 11.25 1 96.31 55 VAL B CA 1
ATOM 1554 C C . VAL B 1 55 ? -7.855 15.242 9.852 1 96.31 55 VAL B C 1
ATOM 1556 O O . VAL B 1 55 ? -8.961 15.477 9.359 1 96.31 55 VAL B O 1
ATOM 1559 N N . VAL B 1 56 ? -6.938 14.57 9.133 1 97.06 56 VAL B N 1
ATOM 1560 C CA . VAL B 1 56 ? -7.176 14.047 7.789 1 97.06 56 VAL B CA 1
ATOM 1561 C C . VAL B 1 56 ? -8.242 12.961 7.84 1 97.06 56 VAL B C 1
ATOM 1563 O O . VAL B 1 56 ? -9.047 12.82 6.914 1 97.06 56 VAL B O 1
ATOM 1566 N N . ALA B 1 57 ? -8.297 12.281 8.93 1 95.06 57 ALA B N 1
ATOM 1567 C CA . ALA B 1 57 ? -9.258 11.195 9.094 1 95.06 57 ALA B CA 1
ATOM 1568 C C . ALA B 1 57 ? -10.648 11.734 9.414 1 95.06 57 ALA B C 1
ATOM 1570 O O . ALA B 1 57 ? -11.656 11.07 9.164 1 95.06 57 ALA B O 1
ATOM 1571 N N . GLU B 1 58 ? -10.688 12.945 9.922 1 94 58 GLU B N 1
ATOM 1572 C CA . GLU B 1 58 ? -11.938 13.391 10.516 1 94 58 GLU B CA 1
ATOM 1573 C C . GLU B 1 58 ? -12.539 14.555 9.734 1 94 58 GLU B C 1
ATOM 1575 O O . GLU B 1 58 ? -13.711 14.898 9.914 1 94 58 GLU B O 1
ATOM 1580 N N . SER B 1 59 ? -11.766 15.164 8.898 1 92.94 59 SER B N 1
ATOM 1581 C CA . SER B 1 59 ? -12.211 16.375 8.227 1 92.94 59 SER B CA 1
ATOM 1582 C C . SER B 1 59 ? -12.039 16.266 6.715 1 92.94 59 SER B C 1
ATOM 1584 O O . SER B 1 59 ? -10.922 16.109 6.219 1 92.94 59 SER B O 1
ATOM 1586 N N . SER B 1 60 ? -13.172 16.484 6.039 1 92.62 60 SER B N 1
ATOM 1587 C CA . SER B 1 60 ? -13.133 16.469 4.582 1 92.62 60 SER B CA 1
ATOM 1588 C C . SER B 1 60 ? -12.258 17.609 4.047 1 92.62 60 SER B C 1
ATOM 1590 O O . SER B 1 60 ? -11.539 17.422 3.062 1 92.62 60 SER B O 1
ATOM 1592 N N . ASN B 1 61 ? -12.352 18.719 4.66 1 92.81 61 ASN B N 1
ATOM 1593 C CA . ASN B 1 61 ? -11.531 19.859 4.246 1 92.81 61 ASN B CA 1
ATOM 1594 C C . ASN B 1 61 ? -10.047 19.594 4.449 1 92.81 61 ASN B C 1
ATOM 1596 O O . ASN B 1 61 ? -9.219 20 3.635 1 92.81 61 ASN B O 1
ATOM 1600 N N . ALA B 1 62 ? -9.719 18.922 5.52 1 95 62 ALA B N 1
ATOM 1601 C CA . ALA B 1 62 ? -8.328 18.547 5.762 1 95 62 ALA B CA 1
ATOM 1602 C C . ALA B 1 62 ? -7.848 17.531 4.742 1 95 62 ALA B C 1
ATOM 1604 O O . ALA B 1 62 ? -6.695 17.562 4.305 1 95 62 ALA B O 1
ATOM 1605 N N . GLN B 1 63 ? -8.727 16.625 4.344 1 95.62 63 GLN B N 1
ATOM 1606 C CA . GLN B 1 63 ? -8.375 15.656 3.303 1 95.62 63 GLN B CA 1
ATOM 1607 C C . GLN B 1 63 ? -8.047 16.359 1.989 1 95.62 63 GLN B C 1
ATOM 1609 O O . GLN B 1 63 ? -7.086 16 1.306 1 95.62 63 GLN B O 1
ATOM 1614 N N . LEU B 1 64 ? -8.891 17.344 1.729 1 94.75 64 LEU B N 1
ATOM 1615 C CA . LEU B 1 64 ? -8.672 18.109 0.503 1 94.75 64 LEU B CA 1
ATOM 1616 C C . LEU B 1 64 ? -7.355 18.875 0.559 1 94.75 64 LEU B C 1
ATOM 1618 O O . LEU B 1 64 ? -6.582 18.859 -0.403 1 94.75 64 LEU B O 1
ATOM 1622 N N . ALA B 1 65 ? -7.164 19.562 1.633 1 96.56 65 ALA B N 1
ATOM 1623 C CA . ALA B 1 65 ? -5.922 20.297 1.817 1 96.56 65 ALA B CA 1
ATOM 1624 C C . ALA B 1 65 ? -4.711 19.375 1.732 1 96.56 65 ALA B C 1
ATOM 1626 O O . ALA B 1 65 ? -3.717 19.688 1.078 1 96.56 65 ALA B O 1
ATOM 1627 N N . PHE B 1 66 ? -4.766 18.25 2.35 1 97.56 66 PHE B N 1
ATOM 1628 C CA . PHE B 1 66 ? -3.678 17.281 2.309 1 97.56 66 PHE B CA 1
ATOM 1629 C C . PHE B 1 66 ? -3.416 16.828 0.88 1 97.56 66 PHE B C 1
ATOM 1631 O O . PHE B 1 66 ? -2.262 16.703 0.46 1 97.56 66 PHE B O 1
ATOM 1638 N N . GLY B 1 67 ? -4.41 16.469 0.204 1 96.5 67 GLY B N 1
ATOM 1639 C CA . GLY B 1 67 ? -4.254 16.062 -1.187 1 96.5 67 GLY B CA 1
ATOM 1640 C C . GLY B 1 67 ? -3.484 17.078 -2.014 1 96.5 67 GLY B C 1
ATOM 1641 O O . GLY B 1 67 ? -2.721 16.703 -2.906 1 96.5 67 GLY B O 1
ATOM 1642 N N . ALA B 1 68 ? -3.689 18.297 -1.696 1 95.38 68 ALA B N 1
ATOM 1643 C CA . ALA B 1 68 ? -3.062 19.375 -2.453 1 95.38 68 ALA B CA 1
ATOM 1644 C C . ALA B 1 68 ? -1.582 19.516 -2.109 1 95.38 68 ALA B C 1
ATOM 1646 O O . ALA B 1 68 ? -0.773 19.906 -2.951 1 95.38 68 ALA B O 1
ATOM 1647 N N . MET B 1 69 ? -1.195 19.078 -0.903 1 96.25 69 MET B N 1
ATOM 1648 C CA . MET B 1 69 ? 0.154 19.5 -0.544 1 96.25 69 MET B CA 1
ATOM 1649 C C . MET B 1 69 ? 0.875 18.422 0.245 1 96.25 69 MET B C 1
ATOM 1651 O O . MET B 1 69 ? 2.084 18.5 0.467 1 96.25 69 MET B O 1
ATOM 1655 N N . GLY B 1 70 ? 0.222 17.453 0.7 1 97.94 70 GLY B N 1
ATOM 1656 C CA . GLY B 1 70 ? 0.78 16.562 1.704 1 97.94 70 GLY B CA 1
ATOM 1657 C C . GLY B 1 70 ? 1.497 15.359 1.107 1 97.94 70 GLY B C 1
ATOM 1658 O O . GLY B 1 70 ? 2.361 14.766 1.752 1 97.94 70 GLY B O 1
ATOM 1659 N N . PHE B 1 71 ? 1.161 14.961 -0.161 1 96.62 71 PHE B N 1
ATOM 1660 C CA . PHE B 1 71 ? 1.675 13.734 -0.752 1 96.62 71 PHE B CA 1
ATOM 1661 C C . PHE B 1 71 ? 3.195 13.781 -0.857 1 96.62 71 PHE B C 1
ATOM 1663 O O . PHE B 1 71 ? 3.879 12.852 -0.419 1 96.62 71 PHE B O 1
ATOM 1670 N N . PRO B 1 72 ? 3.748 14.867 -1.326 1 96.44 72 PRO B N 1
ATOM 1671 C CA . PRO B 1 72 ? 5.211 14.883 -1.428 1 96.44 72 PRO B CA 1
ATOM 1672 C C . PRO B 1 72 ? 5.898 14.734 -0.073 1 96.44 72 PRO B C 1
ATOM 1674 O O . PRO B 1 72 ? 6.977 14.141 0.014 1 96.44 72 PRO B O 1
ATOM 1677 N N . VAL B 1 73 ? 5.379 15.266 0.958 1 98.06 73 VAL B N 1
ATOM 1678 C CA . VAL B 1 73 ? 5.965 15.18 2.291 1 98.06 73 VAL B CA 1
ATOM 1679 C C . VAL B 1 73 ? 5.965 13.734 2.768 1 98.06 73 VAL B C 1
ATOM 1681 O O . VAL B 1 73 ? 6.996 13.219 3.215 1 98.06 73 VAL B O 1
ATOM 1684 N N . MET B 1 74 ? 4.824 13.07 2.666 1 97.5 74 MET B N 1
ATOM 1685 C CA . MET B 1 74 ? 4.723 11.68 3.098 1 97.5 74 MET B CA 1
ATOM 1686 C C . MET B 1 74 ? 5.656 10.789 2.283 1 97.5 74 MET B C 1
ATOM 1688 O O . MET B 1 74 ? 6.332 9.922 2.838 1 97.5 74 MET B O 1
ATOM 1692 N N . MET B 1 75 ? 5.652 11.008 0.979 1 96.38 75 MET B N 1
ATOM 1693 C CA . MET B 1 75 ? 6.52 10.219 0.114 1 96.38 75 MET B CA 1
ATOM 1694 C C . MET B 1 75 ? 7.988 10.438 0.463 1 96.38 75 MET B C 1
ATOM 1696 O O . MET B 1 75 ? 8.797 9.508 0.386 1 96.38 75 MET B O 1
ATOM 1700 N N . GLY B 1 76 ? 8.297 11.664 0.754 1 96.75 76 GLY B N 1
ATOM 1701 C CA . GLY B 1 76 ? 9.648 11.945 1.202 1 96.75 76 GLY B CA 1
ATOM 1702 C C . GLY B 1 76 ? 10.055 11.133 2.42 1 96.75 76 GLY B C 1
ATOM 1703 O O . GLY B 1 76 ? 11.172 10.617 2.484 1 96.75 76 GLY B O 1
ATOM 1704 N N . ILE B 1 77 ? 9.227 11.023 3.34 1 97.19 77 ILE B N 1
ATOM 1705 C CA . ILE B 1 77 ? 9.484 10.242 4.547 1 97.19 77 ILE B CA 1
ATOM 1706 C C . ILE B 1 77 ? 9.703 8.773 4.18 1 97.19 77 ILE B C 1
ATOM 1708 O O . ILE B 1 77 ? 10.672 8.156 4.633 1 97.19 77 ILE B O 1
ATOM 1712 N N . LEU B 1 78 ? 8.844 8.258 3.348 1 95.31 78 LEU B N 1
ATOM 1713 C CA . LEU B 1 78 ? 8.906 6.848 2.977 1 95.31 78 LEU B CA 1
ATOM 1714 C C . LEU B 1 78 ? 10.188 6.543 2.213 1 95.31 78 LEU B C 1
ATOM 1716 O O . LEU B 1 78 ? 10.734 5.445 2.326 1 95.31 78 LEU B O 1
ATOM 1720 N N . LYS B 1 79 ? 10.656 7.48 1.503 1 94.5 79 LYS B N 1
ATOM 1721 C CA . LYS B 1 79 ? 11.852 7.281 0.69 1 94.5 79 LYS B CA 1
ATOM 1722 C C . LYS B 1 79 ? 13.117 7.496 1.514 1 94.5 79 LYS B C 1
ATOM 1724 O O . LYS B 1 79 ? 14.102 6.762 1.364 1 94.5 79 LYS B O 1
ATOM 1729 N N . GLU B 1 80 ? 13.07 8.477 2.365 1 95.19 80 GLU B N 1
ATOM 1730 C CA . GLU B 1 80 ? 14.32 8.984 2.92 1 95.19 80 GLU B CA 1
ATOM 1731 C C . GLU B 1 80 ? 14.477 8.578 4.383 1 95.19 80 GLU B C 1
ATOM 1733 O O . GLU B 1 80 ? 15.578 8.656 4.938 1 95.19 80 GLU B O 1
ATOM 1738 N N . GLU B 1 81 ? 13.445 8.273 5 1 94.25 81 GLU B N 1
ATOM 1739 C CA . GLU B 1 81 ? 13.492 8.016 6.434 1 94.25 81 GLU B CA 1
ATOM 1740 C C . GLU B 1 81 ? 13 6.609 6.766 1 94.25 81 GLU B C 1
ATOM 1742 O O . GLU B 1 81 ? 12.227 6.422 7.707 1 94.25 81 GLU B O 1
ATOM 1747 N N . ARG B 1 82 ? 13.43 5.617 6.105 1 88.06 82 ARG B N 1
ATOM 1748 C CA . ARG B 1 82 ? 12.938 4.246 6.18 1 88.06 82 ARG B CA 1
ATOM 1749 C C . ARG B 1 82 ? 13.227 3.635 7.547 1 88.06 82 ARG B C 1
ATOM 1751 O O . ARG B 1 82 ? 12.508 2.74 8 1 88.06 82 ARG B O 1
ATOM 1758 N N . ASP B 1 83 ? 14.18 4.113 8.273 1 89.5 83 ASP B N 1
ATOM 1759 C CA . ASP B 1 83 ? 14.586 3.521 9.547 1 89.5 83 ASP B CA 1
ATOM 1760 C C . ASP B 1 83 ? 13.75 4.066 10.695 1 89.5 83 ASP B C 1
ATOM 1762 O O . ASP B 1 83 ? 13.781 3.521 11.805 1 89.5 83 ASP B O 1
ATOM 1766 N N . ASP B 1 84 ? 13.102 5.113 10.453 1 91.5 84 ASP B N 1
ATOM 1767 C CA . ASP B 1 84 ? 12.195 5.645 11.461 1 91.5 84 ASP B CA 1
ATOM 1768 C C . ASP B 1 84 ? 10.812 5.016 11.344 1 91.5 84 ASP B C 1
ATOM 1770 O O . ASP B 1 84 ? 9.938 5.543 10.656 1 91.5 84 ASP B O 1
ATOM 1774 N N . VAL B 1 85 ? 10.586 3.979 12.07 1 87.19 85 VAL B N 1
ATOM 1775 C CA . VAL B 1 85 ? 9.398 3.143 11.945 1 87.19 85 VAL B CA 1
ATOM 1776 C C . VAL B 1 85 ? 8.156 3.951 12.32 1 87.19 85 VAL B C 1
ATOM 1778 O O . VAL B 1 85 ? 7.102 3.811 11.695 1 87.19 85 VAL B O 1
ATOM 1781 N N . GLU B 1 86 ? 8.328 4.723 13.305 1 90.56 86 GLU B N 1
ATOM 1782 C CA . GLU B 1 86 ? 7.184 5.512 13.758 1 90.56 86 GLU B CA 1
ATOM 1783 C C . GLU B 1 86 ? 6.723 6.488 12.688 1 90.56 86 GLU B C 1
ATOM 1785 O O . GLU B 1 86 ? 5.523 6.598 12.406 1 90.56 86 GLU B O 1
ATOM 1790 N N . MET B 1 87 ? 7.672 7.176 12.086 1 95.31 87 MET B N 1
ATOM 1791 C CA . MET B 1 87 ? 7.34 8.141 11.039 1 95.31 87 MET B CA 1
ATOM 1792 C C . MET B 1 87 ? 6.805 7.43 9.805 1 95.31 87 MET B C 1
ATOM 1794 O O . MET B 1 87 ? 5.867 7.914 9.164 1 95.31 87 MET B O 1
ATOM 1798 N N . VAL B 1 88 ? 7.367 6.328 9.445 1 94.12 88 VAL B N 1
ATOM 1799 C CA . VAL B 1 88 ? 6.93 5.551 8.289 1 94.12 88 VAL B CA 1
ATOM 1800 C C . VAL B 1 88 ? 5.496 5.074 8.492 1 94.12 88 VAL B C 1
ATOM 1802 O O . VAL B 1 88 ? 4.648 5.234 7.613 1 94.12 88 VAL B O 1
ATOM 1805 N N . ARG B 1 89 ? 5.258 4.602 9.648 1 91.88 89 ARG B N 1
ATOM 1806 C CA . ARG B 1 89 ? 3.912 4.137 9.969 1 91.88 89 ARG B CA 1
ATOM 1807 C C . ARG B 1 89 ? 2.91 5.285 9.914 1 91.88 89 ARG B C 1
ATOM 1809 O O . ARG B 1 89 ? 1.812 5.133 9.375 1 91.88 89 ARG B O 1
ATOM 1816 N N . GLY B 1 90 ? 3.318 6.332 10.562 1 94.94 90 GLY B N 1
ATOM 1817 C CA . GLY B 1 90 ? 2.459 7.504 10.523 1 94.94 90 GLY B CA 1
ATOM 1818 C C . GLY B 1 90 ? 2.16 7.977 9.109 1 94.94 90 GLY B C 1
ATOM 1819 O O . GLY B 1 90 ? 1.023 8.344 8.797 1 94.94 90 GLY B O 1
ATOM 1820 N N . ALA B 1 91 ? 3.176 8.023 8.312 1 97.06 91 ALA B N 1
ATOM 1821 C CA . ALA B 1 91 ? 2.998 8.43 6.918 1 97.06 91 ALA B CA 1
ATOM 1822 C C . ALA B 1 91 ? 2.01 7.512 6.203 1 97.06 91 ALA B C 1
ATOM 1824 O O . ALA B 1 91 ? 1.111 7.984 5.5 1 97.06 91 ALA B O 1
ATOM 1825 N N . LEU B 1 92 ? 2.156 6.23 6.316 1 94.38 92 LEU B N 1
ATOM 1826 C CA . LEU B 1 92 ? 1.274 5.258 5.676 1 94.38 92 LEU B CA 1
ATOM 1827 C C . LEU B 1 92 ? -0.159 5.418 6.172 1 94.38 92 LEU B C 1
ATOM 1829 O O . LEU B 1 92 ? -1.1 5.426 5.375 1 94.38 92 LEU B O 1
ATOM 1833 N N . GLU B 1 93 ? -0.295 5.57 7.441 1 94.5 93 GLU B N 1
ATOM 1834 C CA . GLU B 1 93 ? -1.624 5.746 8.023 1 94.5 93 GLU B CA 1
ATOM 1835 C C . GLU B 1 93 ? -2.287 7.02 7.5 1 94.5 93 GLU B C 1
ATOM 1837 O O . GLU B 1 93 ? -3.484 7.027 7.207 1 94.5 93 GLU B O 1
ATOM 1842 N N . THR B 1 94 ? -1.538 8.055 7.484 1 97.25 94 THR B N 1
ATOM 1843 C CA . THR B 1 94 ? -2.068 9.312 6.969 1 97.25 94 THR B CA 1
ATOM 1844 C C . THR B 1 94 ? -2.523 9.156 5.52 1 97.25 94 THR B C 1
ATOM 1846 O O . THR B 1 94 ? -3.59 9.641 5.145 1 97.25 94 THR B O 1
ATOM 1849 N N . LEU B 1 95 ? -1.723 8.5 4.734 1 96.44 95 LEU B N 1
ATOM 1850 C CA . LEU B 1 95 ? -2.068 8.266 3.336 1 96.44 95 LEU B CA 1
ATOM 1851 C C . LEU B 1 95 ? -3.354 7.449 3.225 1 96.44 95 LEU B C 1
ATOM 1853 O O . LEU B 1 95 ? -4.219 7.758 2.4 1 96.44 95 LEU B O 1
ATOM 1857 N N . VAL B 1 96 ? -3.512 6.43 4.004 1 94.12 96 VAL B N 1
ATOM 1858 C CA . VAL B 1 96 ? -4.738 5.633 4 1 94.12 96 VAL B CA 1
ATOM 1859 C C . VAL B 1 96 ? -5.93 6.523 4.34 1 94.12 96 VAL B C 1
ATOM 1861 O O . VAL B 1 96 ? -6.961 6.477 3.662 1 94.12 96 VAL B O 1
ATOM 1864 N N . SER B 1 97 ? -5.832 7.332 5.383 1 95.25 97 SER B N 1
ATOM 1865 C CA . SER B 1 97 ? -6.906 8.234 5.781 1 95.25 97 SER B CA 1
ATOM 1866 C C . SER B 1 97 ? -7.266 9.203 4.652 1 95.25 97 SER B C 1
ATOM 1868 O O . SER B 1 97 ? -8.438 9.531 4.461 1 95.25 97 SER B O 1
ATOM 1870 N N . ALA B 1 98 ? -6.301 9.641 3.971 1 96.56 98 ALA B N 1
ATOM 1871 C CA . ALA B 1 98 ? -6.508 10.586 2.877 1 96.56 98 ALA B CA 1
ATOM 1872 C C . ALA B 1 98 ? -7.309 9.953 1.743 1 96.56 98 ALA B C 1
ATOM 1874 O O . ALA B 1 98 ? -7.938 10.648 0.946 1 96.56 98 ALA B O 1
ATOM 1875 N N . LEU B 1 99 ? -7.238 8.68 1.644 1 94.62 99 LEU B N 1
ATOM 1876 C CA . LEU B 1 99 ? -7.867 7.969 0.537 1 94.62 99 LEU B CA 1
ATOM 1877 C C . LEU B 1 99 ? -9.172 7.316 0.981 1 94.62 99 LEU B C 1
ATOM 1879 O O . LEU B 1 99 ? -9.836 6.645 0.19 1 94.62 99 LEU B O 1
ATOM 1883 N N . THR B 1 100 ? -9.516 7.461 2.18 1 92.75 100 THR B N 1
ATOM 1884 C CA . THR B 1 100 ? -10.719 6.84 2.734 1 92.75 100 THR B CA 1
ATOM 1885 C C . THR B 1 100 ? -11.836 7.867 2.895 1 92.75 100 THR B C 1
ATOM 1887 O O . THR B 1 100 ? -11.656 8.883 3.572 1 92.75 100 THR B O 1
ATOM 1890 N N . PRO B 1 101 ? -12.938 7.574 2.316 1 91.25 101 PRO B N 1
ATOM 1891 C CA . PRO B 1 101 ? -14.062 8.508 2.457 1 91.25 101 PRO B CA 1
ATOM 1892 C C . PRO B 1 101 ? -14.508 8.688 3.906 1 91.25 101 PRO B C 1
ATOM 1894 O O . PRO B 1 101 ? -14.523 7.719 4.672 1 91.25 101 PRO B O 1
ATOM 1897 N N . ILE B 1 102 ? -14.867 9.859 4.234 1 88.69 102 ILE B N 1
ATOM 1898 C CA . ILE B 1 102 ? -15.359 10.18 5.566 1 88.69 102 ILE B CA 1
ATOM 1899 C C . ILE B 1 102 ? -16.891 10.195 5.562 1 88.69 102 ILE B C 1
ATOM 1901 O O . ILE B 1 102 ? -17.5 10.734 4.641 1 88.69 102 ILE B O 1
ATOM 1905 N N . ASP B 1 103 ? -17.594 8.945 5.875 1 72.38 103 ASP B N 1
ATOM 1906 C CA . ASP B 1 103 ? -19.031 8.695 5.871 1 72.38 103 ASP B CA 1
ATOM 1907 C C . ASP B 1 103 ? -19.812 10 6.023 1 72.38 103 ASP B C 1
ATOM 1909 O O . ASP B 1 103 ? -20.906 10.148 5.469 1 72.38 103 ASP B O 1
ATOM 1913 N N . HIS B 1 104 ? -19.531 10.781 6.996 1 58.88 104 HIS B N 1
ATOM 1914 C CA . HIS B 1 104 ? -20.5 11.852 7.234 1 58.88 104 HIS B CA 1
ATOM 1915 C C . HIS B 1 104 ? -20.625 12.758 6.02 1 58.88 104 HIS B C 1
ATOM 1917 O O . HIS B 1 104 ? -21.516 13.609 5.965 1 58.88 104 HIS B O 1
ATOM 1923 N N . ALA B 1 105 ? -19.781 12.734 5.215 1 48.94 105 ALA B N 1
ATOM 1924 C CA . ALA B 1 105 ? -19.969 13.672 4.109 1 48.94 105 ALA B CA 1
ATOM 1925 C C . ALA B 1 105 ? -20.984 13.141 3.107 1 48.94 105 ALA B C 1
ATOM 1927 O O . ALA B 1 105 ? -20.703 13.047 1.911 1 48.94 105 ALA B O 1
ATOM 1928 N N . LYS B 1 106 ? -21.891 12.125 3.514 1 48.5 106 LYS B N 1
ATOM 1929 C CA . LYS B 1 106 ? -22.969 11.727 2.611 1 48.5 106 LYS B CA 1
ATOM 1930 C C . LYS B 1 106 ? -23.688 12.953 2.039 1 48.5 106 LYS B C 1
ATOM 1932 O O . LYS B 1 106 ? -24.797 13.281 2.467 1 48.5 106 LYS B O 1
ATOM 1937 N N . GLY B 1 107 ? -22.969 13.922 1.957 1 48.81 107 GLY B N 1
ATOM 1938 C CA . GLY B 1 107 ? -23.75 14.984 1.352 1 48.81 107 GLY B CA 1
ATOM 1939 C C . GLY B 1 107 ? -24.219 14.656 -0.055 1 48.81 107 GLY B C 1
ATOM 1940 O O . GLY B 1 107 ? -23.969 13.562 -0.558 1 48.81 107 GLY B O 1
ATOM 1941 N N . PRO B 1 108 ? -24.906 15.43 -0.644 1 55.09 108 PRO B N 1
ATOM 1942 C CA . PRO B 1 108 ? -25.422 15.211 -1.994 1 55.09 108 PRO B CA 1
ATOM 1943 C C . PRO B 1 108 ? -24.359 14.727 -2.971 1 55.09 108 PRO B C 1
ATOM 1945 O O . PRO B 1 108 ? -23.172 15.008 -2.785 1 55.09 108 PRO B O 1
ATOM 1948 N N . LYS B 1 109 ? -24.734 13.742 -3.672 1 55.94 109 LYS B N 1
ATOM 1949 C CA . LYS B 1 109 ? -23.969 13.062 -4.711 1 55.94 109 LYS B CA 1
ATOM 1950 C C . LYS B 1 109 ? -23.016 14.031 -5.414 1 55.94 109 LYS B C 1
ATOM 1952 O O . LYS B 1 109 ? -22.031 13.609 -6.012 1 55.94 109 LYS B O 1
ATOM 1957 N N . ASN B 1 110 ? -23.328 15.32 -5.48 1 58.25 110 ASN B N 1
ATOM 1958 C CA . ASN B 1 110 ? -22.562 16.328 -6.223 1 58.25 110 ASN B CA 1
ATOM 1959 C C . ASN B 1 110 ? -21.438 16.906 -5.383 1 58.25 110 ASN B C 1
ATOM 1961 O O . ASN B 1 110 ? -20.766 17.844 -5.805 1 58.25 110 ASN B O 1
ATOM 1965 N N . GLU B 1 111 ? -21.312 16.344 -4.203 1 71.81 111 GLU B N 1
ATOM 1966 C CA . GLU B 1 111 ? -20.328 16.953 -3.309 1 71.81 111 GLU B CA 1
ATOM 1967 C C . GLU B 1 111 ? -18.938 16.422 -3.562 1 71.81 111 GLU B C 1
ATOM 1969 O O . GLU B 1 111 ? -18.766 15.312 -4.086 1 71.81 111 GLU B O 1
ATOM 1974 N N . ILE B 1 112 ? -18 17.359 -3.484 1 79.69 112 ILE B N 1
ATOM 1975 C CA . ILE B 1 112 ? -16.578 17.047 -3.596 1 79.69 112 ILE B CA 1
ATOM 1976 C C . ILE B 1 112 ? -16.25 15.828 -2.738 1 79.69 112 ILE B C 1
ATOM 1978 O O . ILE B 1 112 ? -16.703 15.727 -1.592 1 79.69 112 ILE B O 1
ATOM 1982 N N . GLN B 1 113 ? -15.695 14.812 -3.357 1 89.81 113 GLN B N 1
ATOM 1983 C CA . GLN B 1 113 ? -15.234 13.602 -2.676 1 89.81 113 GLN B CA 1
ATOM 1984 C C . GLN B 1 113 ? -13.719 13.586 -2.549 1 89.81 113 GLN B C 1
ATOM 1986 O O . GLN B 1 113 ? -13.023 13.023 -3.4 1 89.81 113 GLN B O 1
ATOM 1991 N N . PRO B 1 114 ? -13.172 14.195 -1.527 1 93.62 114 PRO B N 1
ATOM 1992 C CA . PRO B 1 114 ? -11.719 14.352 -1.392 1 93.62 114 PRO B CA 1
ATOM 1993 C C . PRO B 1 114 ? -10.961 13.031 -1.512 1 93.62 114 PRO B C 1
ATOM 1995 O O . PRO B 1 114 ? -9.93 12.969 -2.186 1 93.62 114 PRO B O 1
ATOM 1998 N N . ALA B 1 115 ? -11.477 12.023 -0.846 1 93.69 115 ALA B N 1
ATOM 1999 C CA . ALA B 1 115 ? -10.805 10.727 -0.878 1 93.69 115 ALA B CA 1
ATOM 2000 C C . ALA B 1 115 ? -10.641 10.227 -2.311 1 93.69 115 ALA B C 1
ATOM 2002 O O . ALA B 1 115 ? -9.578 9.703 -2.676 1 93.69 115 ALA B O 1
ATOM 2003 N N . LEU B 1 116 ? -11.664 10.422 -3.084 1 91.12 116 LEU B N 1
ATOM 2004 C CA . LEU B 1 116 ? -11.609 9.992 -4.477 1 91.12 116 LEU B CA 1
ATOM 2005 C C . LEU B 1 116 ? -10.594 10.82 -5.258 1 91.12 116 LEU B C 1
ATOM 2007 O O . LEU B 1 116 ? -9.828 10.281 -6.062 1 91.12 116 LEU B O 1
ATOM 2011 N N . MET B 1 117 ? -10.672 12.031 -5.031 1 92.06 117 MET B N 1
ATOM 2012 C CA . MET B 1 117 ? -9.719 12.922 -5.688 1 92.06 117 MET B CA 1
ATOM 2013 C C . MET B 1 117 ? -8.289 12.57 -5.297 1 92.06 117 MET B C 1
ATOM 2015 O O . MET B 1 117 ? -7.398 12.539 -6.148 1 92.06 117 MET B O 1
ATOM 2019 N N . ASN B 1 118 ? -8.109 12.398 -4.051 1 94.62 118 ASN B N 1
ATOM 2020 C CA . ASN B 1 118 ? -6.777 12.039 -3.566 1 94.62 118 ASN B CA 1
ATOM 2021 C C . ASN B 1 118 ? -6.297 10.727 -4.168 1 94.62 118 ASN B C 1
ATOM 2023 O O . ASN B 1 118 ? -5.121 10.578 -4.5 1 94.62 118 ASN B O 1
ATOM 2027 N N . THR B 1 119 ? -7.14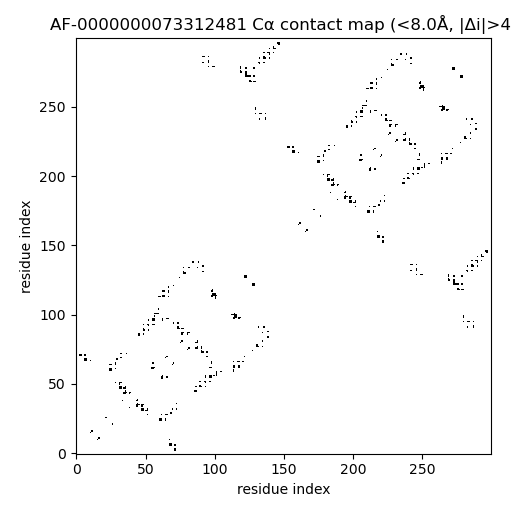5 9.742 -4.254 1 92.5 119 THR B N 1
ATOM 2028 C CA . THR B 1 119 ? -6.797 8.469 -4.867 1 92.5 119 THR B CA 1
ATOM 2029 C C . THR B 1 119 ? -6.348 8.664 -6.312 1 92.5 119 THR B C 1
ATOM 2031 O O . THR B 1 119 ? -5.344 8.086 -6.738 1 92.5 119 THR B O 1
ATOM 2034 N N . ASP B 1 120 ? -7.047 9.484 -7.008 1 90.94 120 ASP B N 1
ATOM 2035 C CA . ASP B 1 120 ? -6.695 9.781 -8.391 1 90.94 120 ASP B CA 1
ATOM 2036 C C . ASP B 1 120 ? -5.312 10.43 -8.484 1 90.94 120 ASP B C 1
ATOM 2038 O O . ASP B 1 120 ? -4.496 10.047 -9.32 1 90.94 120 ASP B O 1
ATOM 2042 N N . LEU B 1 121 ? -5.129 11.328 -7.652 1 92 121 LEU B N 1
ATOM 2043 C CA . LEU B 1 121 ? -3.859 12.055 -7.648 1 92 121 LEU B CA 1
ATOM 2044 C C . LEU B 1 121 ? -2.697 11.109 -7.363 1 92 121 LEU B C 1
ATOM 2046 O O . LEU B 1 121 ? -1.676 11.148 -8.055 1 92 121 LEU B O 1
ATOM 2050 N N . LEU B 1 122 ? -2.877 10.328 -6.367 1 92.12 122 LEU B N 1
ATOM 2051 C CA . LEU B 1 122 ? -1.817 9.406 -5.973 1 92.12 122 LEU B CA 1
ATOM 2052 C C . LEU B 1 122 ? -1.547 8.391 -7.07 1 92.12 122 LEU B C 1
ATOM 2054 O O . LEU B 1 122 ? -0.396 8.016 -7.309 1 92.12 122 LEU B O 1
ATOM 2058 N N . SER B 1 123 ? -2.57 7.922 -7.723 1 88 123 SER B N 1
ATOM 2059 C CA . SER B 1 123 ? -2.467 6.859 -8.719 1 88 123 SER B CA 1
ATOM 2060 C C . SER B 1 123 ? -1.752 7.348 -9.977 1 88 123 SER B C 1
ATOM 2062 O O . SER B 1 123 ? -1.269 6.539 -10.773 1 88 123 SER B O 1
ATOM 2064 N N . ARG B 1 124 ? -1.745 8.594 -10.188 1 87.25 124 ARG B N 1
ATOM 2065 C CA . ARG B 1 124 ? -1.14 9.156 -11.391 1 87.25 124 ARG B CA 1
ATOM 2066 C C . ARG B 1 124 ? 0.374 8.969 -11.383 1 87.25 124 ARG B C 1
ATOM 2068 O O . ARG B 1 124 ? 1.006 8.914 -12.438 1 87.25 124 ARG B O 1
ATOM 2075 N N . GLU B 1 125 ? 0.916 8.883 -10.227 1 83.12 125 GLU B N 1
ATOM 2076 C CA . GLU B 1 125 ? 2.348 8.633 -10.109 1 83.12 125 GLU B CA 1
ATOM 2077 C C . GLU B 1 125 ? 2.623 7.164 -9.781 1 83.12 125 GLU B C 1
ATOM 2079 O O . GLU B 1 125 ? 2.633 6.777 -8.609 1 83.12 125 GLU B O 1
ATOM 2084 N N . ALA B 1 126 ? 2.945 6.449 -10.797 1 77.88 126 ALA B N 1
ATOM 2085 C CA . ALA B 1 126 ? 3.109 5.004 -10.664 1 77.88 126 ALA B CA 1
ATOM 2086 C C . ALA B 1 126 ? 4.203 4.66 -9.656 1 77.88 126 ALA B C 1
ATOM 2088 O O . ALA B 1 126 ? 4.094 3.676 -8.922 1 77.88 126 ALA B O 1
ATOM 2089 N N . ASP B 1 127 ? 5.215 5.379 -9.688 1 84.56 127 ASP B N 1
ATOM 2090 C CA . ASP B 1 127 ? 6.332 5.137 -8.781 1 84.56 127 ASP B CA 1
ATOM 2091 C C . ASP B 1 127 ? 5.875 5.18 -7.324 1 84.56 127 ASP B C 1
ATOM 2093 O O . ASP B 1 127 ? 6.445 4.5 -6.469 1 84.56 127 ASP B O 1
ATOM 2097 N N . ASN B 1 128 ? 4.82 5.953 -7.09 1 87.88 128 ASN B N 1
ATOM 2098 C CA . ASN B 1 128 ? 4.289 6.051 -5.734 1 87.88 128 ASN B CA 1
ATOM 2099 C C . ASN B 1 128 ? 3.729 4.719 -5.25 1 87.88 128 ASN B C 1
ATOM 2101 O O . ASN B 1 128 ? 3.93 4.336 -4.098 1 87.88 128 ASN B O 1
ATOM 2105 N N . ILE B 1 129 ? 3.174 4.043 -6.145 1 88.94 129 ILE B N 1
ATOM 2106 C CA . ILE B 1 129 ? 2.477 2.814 -5.777 1 88.94 129 ILE B CA 1
ATOM 2107 C C . ILE B 1 129 ? 3.488 1.75 -5.359 1 88.94 129 ILE B C 1
ATOM 2109 O O . ILE B 1 129 ? 3.336 1.121 -4.309 1 88.94 129 ILE B O 1
ATOM 2113 N N . SER B 1 130 ? 4.504 1.536 -6.195 1 89.06 130 SER B N 1
ATOM 2114 C CA . SER B 1 130 ? 5.543 0.566 -5.867 1 89.06 130 SER B CA 1
ATOM 2115 C C . SER B 1 130 ? 6.219 0.905 -4.543 1 89.06 130 SER B C 1
ATOM 2117 O O . SER B 1 130 ? 6.461 0.02 -3.719 1 89.06 130 SER B O 1
ATOM 2119 N N . LEU B 1 131 ? 6.535 2.145 -4.359 1 91.81 131 LEU B N 1
ATOM 2120 C CA . LEU B 1 131 ? 7.18 2.594 -3.131 1 91.81 131 LEU B CA 1
ATOM 2121 C C . LEU B 1 131 ? 6.297 2.301 -1.92 1 91.81 131 LEU B C 1
ATOM 2123 O O . LEU B 1 131 ? 6.773 1.771 -0.914 1 91.81 131 LE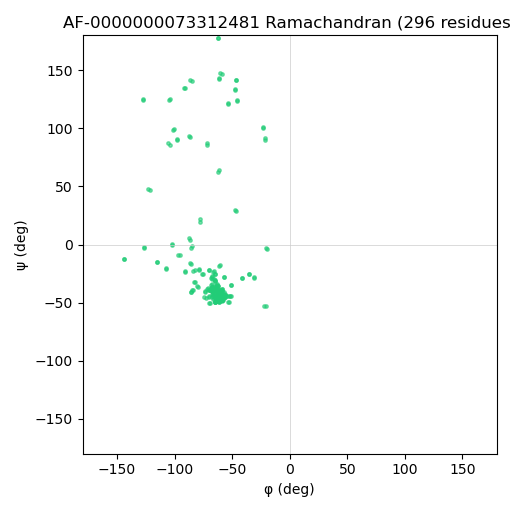U B O 1
ATOM 2127 N N . LEU B 1 132 ? 5.016 2.643 -2.029 1 92.5 132 LEU B N 1
ATOM 2128 C CA . LEU B 1 132 ? 4.07 2.438 -0.937 1 92.5 132 LEU B CA 1
ATOM 2129 C C . LEU B 1 132 ? 3.994 0.964 -0.553 1 92.5 132 LEU B C 1
ATOM 2131 O O . LEU B 1 132 ? 4.074 0.621 0.629 1 92.5 132 LEU B O 1
ATOM 2135 N N . LEU B 1 133 ? 3.867 0.185 -1.486 1 91.88 133 LEU B N 1
ATOM 2136 C CA . LEU B 1 133 ? 3.729 -1.243 -1.227 1 91.88 133 LEU B CA 1
ATOM 2137 C C . LEU B 1 133 ? 5.016 -1.817 -0.642 1 91.88 133 LEU B C 1
ATOM 2139 O O . LEU B 1 133 ? 4.973 -2.666 0.252 1 91.88 133 LEU B O 1
ATOM 2143 N N . SER B 1 134 ? 6.082 -1.412 -1.184 1 91.19 134 SER B N 1
ATOM 2144 C CA . SER B 1 134 ? 7.359 -1.864 -0.646 1 91.19 134 SER B CA 1
ATOM 2145 C C . SER B 1 134 ? 7.516 -1.464 0.817 1 91.19 134 SER B C 1
ATOM 2147 O O . SER B 1 134 ? 8 -2.252 1.633 1 91.19 134 SER B O 1
ATOM 2149 N N . CYS B 1 135 ? 7.203 -0.27 1.167 1 92.31 135 CYS B N 1
ATOM 2150 C CA . CYS B 1 135 ? 7.277 0.203 2.545 1 92.31 135 CYS B CA 1
ATOM 2151 C C . CYS B 1 135 ? 6.344 -0.593 3.447 1 92.31 135 CYS B C 1
ATOM 2153 O O . CYS B 1 135 ? 6.703 -0.935 4.574 1 92.31 135 CYS B O 1
ATOM 2155 N N . CYS B 1 136 ? 5.176 -0.833 2.984 1 91.44 136 CYS B N 1
ATOM 2156 C CA . CYS B 1 136 ? 4.223 -1.637 3.744 1 91.44 136 CYS B CA 1
ATOM 2157 C C . CYS B 1 136 ? 4.781 -3.029 4.016 1 91.44 136 CYS B C 1
ATOM 2159 O O . CYS B 1 136 ? 4.727 -3.512 5.148 1 91.44 136 CYS B O 1
ATOM 2161 N N . GLN B 1 137 ? 5.273 -3.6 2.986 1 89.06 137 GLN B N 1
ATOM 2162 C CA . GLN B 1 137 ? 5.844 -4.934 3.121 1 89.06 137 GLN B CA 1
ATOM 2163 C C . GLN B 1 137 ? 6.996 -4.941 4.125 1 89.06 137 GLN B C 1
ATOM 2165 O O . GLN B 1 137 ? 7.102 -5.852 4.949 1 89.06 137 GLN B O 1
ATOM 2170 N N . ARG B 1 138 ? 7.809 -4.016 3.988 1 89.69 138 ARG B N 1
ATOM 2171 C CA . ARG B 1 138 ? 8.938 -3.914 4.91 1 89.69 138 ARG B CA 1
ATOM 2172 C C . ARG B 1 138 ? 8.453 -3.773 6.352 1 89.69 138 ARG B C 1
ATOM 2174 O O . ARG B 1 138 ? 9 -4.402 7.258 1 89.69 138 ARG B O 1
ATOM 2181 N N . THR B 1 139 ? 7.52 -2.939 6.551 1 88.12 139 THR B N 1
ATOM 2182 C CA . THR B 1 139 ? 6.961 -2.734 7.883 1 88.12 139 THR B CA 1
ATOM 2183 C C . THR B 1 139 ? 6.359 -4.027 8.422 1 88.12 139 THR B C 1
ATOM 2185 O O . THR B 1 139 ? 6.598 -4.398 9.578 1 88.12 139 THR B O 1
ATOM 2188 N N . ILE B 1 140 ? 5.613 -4.719 7.625 1 86.62 140 ILE B N 1
ATOM 2189 C CA . ILE B 1 140 ? 4.996 -5.984 8.008 1 86.62 140 ILE B CA 1
ATOM 2190 C C . ILE B 1 140 ? 6.078 -6.996 8.375 1 86.62 140 ILE B C 1
ATOM 2192 O O . ILE B 1 140 ? 5.977 -7.68 9.398 1 86.62 140 ILE B O 1
ATOM 2196 N N . SER B 1 141 ? 7.07 -7.066 7.582 1 85.88 141 SER B N 1
ATOM 2197 C CA . SER B 1 141 ? 8.164 -8 7.82 1 85.88 141 SER B CA 1
ATOM 2198 C C . SER B 1 141 ? 8.875 -7.695 9.133 1 85.88 141 SER B C 1
ATOM 2200 O O . SER B 1 141 ? 9.289 -8.609 9.852 1 85.88 141 SER B O 1
ATOM 2202 N N . MET B 1 142 ? 9.078 -6.469 9.367 1 85.25 142 MET B N 1
ATOM 2203 C CA . MET B 1 142 ? 9.734 -6.074 10.609 1 85.25 142 MET B CA 1
ATOM 2204 C C . MET B 1 142 ? 8.922 -6.535 11.82 1 85.25 142 MET B C 1
ATOM 2206 O O . MET B 1 142 ? 9.484 -7.008 12.805 1 85.25 142 MET B O 1
ATOM 2210 N N . TYR B 1 143 ? 7.668 -6.441 11.711 1 82.31 143 TYR B N 1
ATOM 2211 C CA . TYR B 1 143 ? 6.805 -6.891 12.797 1 82.31 143 TYR B CA 1
ATOM 2212 C C . TYR B 1 143 ? 6.828 -8.406 12.922 1 82.31 143 TYR B C 1
ATOM 2214 O O . TYR B 1 143 ? 6.781 -8.945 14.031 1 82.31 143 TYR B O 1
ATOM 2222 N N . ASP B 1 144 ? 6.859 -9.078 11.781 1 80.5 144 ASP B N 1
ATOM 2223 C CA . ASP B 1 144 ? 6.941 -10.539 11.789 1 80.5 144 ASP B CA 1
ATOM 2224 C C . ASP B 1 144 ? 8.195 -11.016 12.516 1 80.5 144 ASP B C 1
ATOM 2226 O O . ASP B 1 144 ? 8.125 -11.922 13.344 1 80.5 144 ASP B O 1
ATOM 2230 N N . ILE B 1 145 ? 9.305 -10.438 12.227 1 82.25 145 ILE B N 1
ATOM 2231 C CA . ILE B 1 145 ? 10.578 -10.797 12.852 1 82.25 145 ILE B CA 1
ATOM 2232 C C . ILE B 1 145 ? 10.508 -10.539 14.352 1 82.25 145 ILE B C 1
ATOM 2234 O O . ILE B 1 145 ? 10.953 -11.367 15.156 1 82.25 145 ILE B O 1
ATOM 2238 N N . THR B 1 146 ? 9.906 -9.477 14.703 1 80.44 146 THR B N 1
ATOM 2239 C CA . THR B 1 146 ? 9.797 -9.125 16.109 1 80.44 146 THR B CA 1
ATOM 2240 C C . THR B 1 146 ? 8.891 -10.109 16.844 1 80.44 146 THR B C 1
ATOM 2242 O O . THR B 1 146 ? 9.156 -10.453 18 1 80.44 146 THR B O 1
ATOM 2245 N N . LEU B 1 147 ? 7.875 -10.523 16.234 1 77 147 LEU B N 1
ATOM 2246 C CA . LEU B 1 147 ? 6.934 -11.453 16.844 1 77 147 LEU B CA 1
ATOM 2247 C C . LEU B 1 147 ? 7.547 -12.844 16.953 1 77 147 LEU B C 1
ATOM 2249 O O . LEU B 1 147 ? 7.281 -13.562 17.922 1 77 147 LEU B O 1
ATOM 2253 N N . PHE B 1 148 ? 8.312 -13.227 15.922 1 73.06 148 PHE B N 1
ATOM 2254 C CA . PHE B 1 148 ? 8.875 -14.57 15.93 1 73.06 148 PHE B CA 1
ATOM 2255 C C . PHE B 1 148 ? 10.141 -14.625 16.766 1 73.06 148 PHE B C 1
ATOM 2257 O O . PHE B 1 148 ? 10.633 -15.703 17.094 1 73.06 148 PHE B O 1
ATOM 2264 N N . ASN B 1 149 ? 10.766 -13.578 16.969 1 66.62 149 ASN B N 1
ATOM 2265 C CA . ASN B 1 149 ? 11.945 -13.57 17.828 1 66.62 149 ASN B CA 1
ATOM 2266 C C . ASN B 1 149 ? 11.562 -13.414 19.297 1 66.62 149 ASN B C 1
ATOM 2268 O O . ASN B 1 149 ? 12.43 -13.367 20.172 1 66.62 149 ASN B O 1
ATOM 2272 N N . PHE B 1 150 ? 10.344 -13.289 19.547 1 52.59 150 PHE B N 1
ATOM 2273 C CA . PHE B 1 150 ? 9.938 -13.414 20.938 1 52.59 150 PHE B CA 1
ATOM 2274 C C . PHE B 1 150 ? 9.32 -14.789 21.188 1 52.59 150 PHE B C 1
ATOM 2276 O O . PHE B 1 150 ? 8.664 -15.352 20.328 1 52.59 150 PHE B O 1
#

Solvent-accessible surface area (backbone atoms only — not comparable to full-atom values): 16058 Å² total; per-residue (Å²): 132,67,62,66,55,58,53,43,52,61,40,36,69,74,59,48,71,66,76,65,68,75,45,72,47,38,55,51,53,49,50,31,52,47,32,48,75,63,46,86,48,68,66,56,20,50,51,27,42,53,52,46,34,51,44,28,51,72,28,67,64,32,19,40,40,34,55,54,61,39,57,66,57,40,51,46,39,57,70,72,37,67,84,42,58,67,60,38,48,44,37,52,53,34,52,40,29,29,37,42,74,57,72,84,68,72,49,62,91,86,51,88,52,39,17,60,52,30,32,50,58,53,32,71,41,40,69,52,54,48,51,50,44,44,51,45,50,51,53,43,49,53,46,50,53,56,56,68,74,94,130,66,64,68,55,59,51,42,52,60,41,36,68,74,57,49,71,66,77,67,68,75,45,73,49,40,55,49,54,49,50,32,51,46,34,48,76,64,45,85,46,69,66,56,20,50,52,28,43,53,52,47,34,52,44,27,51,72,29,68,64,34,19,42,40,33,56,55,63,39,56,67,57,41,52,46,39,56,72,72,37,68,84,41,57,67,60,38,50,44,36,52,51,33,51,40,30,29,39,42,73,58,74,85,66,72,49,62,91,86,50,89,53,37,17,60,52,30,32,50,58,53,30,70,40,41,69,52,54,49,52,51,45,44,51,44,50,50,53,43,49,54,47,50,53,55,57,68,73,95

InterPro domains:
  IPR011989 Armadillo-like helical [G3DSA:1.25.10.10] (25-145)
  IPR024095 Vesicle tethering protein p115 [PTHR10013] (9-136)

Foldseek 3Di:
DPPQVVLLVVLCVVVVPPPPDCPPLLVLLVVLLCCLQPNDDPVSNLVSLVVLLVCLLADPSSLQSCLSGVVVSLLCCLPPVLVPLSSVVSSLSSLVSSLDFRVVPPPPPPDDGRNVVSVVSQVVDVVSVVSSVVSVVVSVVVVVCVVVVD/DPPQVVLLVVLCVVVVPPPPDCPPLLVLLVVLLCCLQPNDDPVSNLVSLVVLLVCLLADPVSLQSCLSGVVVSLLCCLPPVLVPLSSVVSSLSSLVSSLDFDVVPPPPPPDDGRNPVSVVSQVVDVVSVVSSVVSVVVSVVVVVCVVVVD

Sequence (300 aa):
MDLVSGYKGVVGLVFGNEKSGSSNEDSYVERLLDCISNGKLSEDRRTAMLELQSVVAESSNAQLAFGAMGFPVMMGILKEERDDVEMVRGALETLVSALTPIDHAKGPKNEIQPALMNTDLLSREADNISLLLSCCQRTISMYDITLFNFMDLVSGYKGVVGLVFGNEKSGSSNEDSYVERLLDCISNGKLSEDRRTAMLELQSVVAESSNAQLAFGAMGFPVMMGILKEERDDVEMVRGALETLVSALTPIDHAKGPKNEIQPALMNTDLLSREADNISLLLSCCQRTISMYDITLFNF

pLDDT: mean 82.5, std 19.86, range [27.98, 98.62]

Organism: Prunus persica (NCBI:txid3760)

Nearest PDB structures (foldseek):
  5m4y-assembly1_A  TM=2.599E-01  e=4.328E+00  Saccharomyces cerevisiae S288C
  5lg4-assembly1_A  TM=2.658E-01  e=7.992E+00  Saccharomyces cerevisiae S288C
  5m4y-assembly1_A  TM=2.588E-01  e=4.265E+00  Saccharomyces cerevisiae S288C
  5lg4-assembly1_A  TM=2.659E-01  e=5.529E+00  Saccharomyces cerevisiae S288C

Secondary structure (DSSP, 8-state):
--HHHHHHHHHHHHHTT------HHHHHHHHHHHHHHH-SSHHHHHHHHHHHHHHHHH-HHHHHHHHHHTHHHHHHHHHH-TT-HHHHHHHHHHHHHHTS--GGG---TTS--HHHHHHHHHHH-HHHHHHHHHHHHHHHHHHHHHHH--/--HHHHHHHHHHHHHTT------HHHHHHHHHHHHHHH-SSHHHHHHHHHHHHHHHHH-HHHHHHHHHHTHHHHHHHHHH-TT-HHHHHHHHHHHHHHTS--GGG---TTS--HHHHHHHHHHH-HHHHHHHHHHHHHHHHHHHHHHH--